Protein AF-A0A6P0I8P1-F1 (afdb_monomer_lite)

Secondary structure (DSSP, 8-state):
----------------------------TT----HHHHHHHHHHHHHHHHT-GGG--TTSPPP----TTGGGGTTSS-----PPPPPP-S----SS-GGGGTSSHHHHHHHHHHHHHHHHHHHHHHHHHHHH-PPP-HHHHHHHHHHHHHHTSTTTTTT-S-HHHHHHHHHHHHHHHHHHHHHHHHHHHHHHTTPPPPPPSSTTPPP------SSS--------PPPGGGG--

Sequence (233 aa):
MKVSRLKVSRLKVSRLKVSGLKVSRLKVSRLFAKRGLLAKVAGCIENLQALTPTNLTQSVASVASVRGEEIKGGGKGQSQTTKEIPVWNDELYLEFHRGCYTTHADQKRYLRRCEGLLYQAELFAALKTIATGQAYPKTELEEAWKKVLFNQFHDILPGTSIPEVFVDANQAWQEVEEVTGEILEESLNAIASKITLPPPPKPNAQAIIVFNPLNWQRSEVIAISLPVSVFSP

pLDDT: mean 76.88, std 26.26, range [24.45, 98.81]

Foldseek 3Di:
DDDDDDDDDDDDPDDPDPPDPPPPDPPPPDPPPPPVVVVVVVVVVVVLVVLDPVPDDPPDDDDDDDDPVCVVPPPPDDDPDPPPDDDDDDDPDDPPLPLLVPAPVVLVVLLVVLVVLLLLLQLLLVVLCVQPVDDRPVPLSVLLVVLSVVCVPPCRSSVNDDPVSVVVNVVSSVSSCVSSVVSNVVSVVSNVVSDDDDDDPDPPDDDDDDDDSDPDDDDDDDDDDDPPVVPDD

Radius of gyration: 29.39 Å; chains: 1; bounding box: 64×64×88 Å

Structure (mmCIF, N/CA/C/O backbone):
data_AF-A0A6P0I8P1-F1
#
_entry.id   AF-A0A6P0I8P1-F1
#
loop_
_atom_site.group_PDB
_atom_site.id
_atom_site.type_symbol
_atom_site.label_atom_id
_atom_site.label_alt_id
_atom_site.label_comp_id
_atom_site.label_asym_id
_atom_site.label_entity_id
_atom_site.label_seq_id
_atom_site.pdbx_PDB_ins_code
_atom_site.Cartn_x
_atom_site.Cartn_y
_atom_site.Cartn_z
_atom_site.occupancy
_atom_site.B_iso_or_equiv
_atom_site.auth_seq_id
_atom_site.auth_comp_id
_atom_site.auth_asym_id
_atom_site.auth_atom_id
_atom_site.pdbx_PDB_model_num
ATOM 1 N N . MET A 1 1 ? -28.277 41.060 10.847 1.00 32.78 1 MET A N 1
ATOM 2 C CA . MET A 1 1 ? -27.814 40.951 9.445 1.00 32.78 1 MET A CA 1
ATOM 3 C C . MET A 1 1 ? -27.511 39.495 9.137 1.00 32.78 1 MET A C 1
ATOM 5 O O . MET A 1 1 ? -26.685 38.902 9.815 1.00 32.78 1 MET A O 1
ATOM 9 N N . LYS A 1 2 ? -28.224 38.913 8.166 1.00 29.62 2 LYS A N 1
ATOM 10 C CA . LYS A 1 2 ? -27.913 37.605 7.573 1.00 29.62 2 LYS A CA 1
ATOM 11 C C . LYS A 1 2 ? -26.635 37.736 6.741 1.00 29.62 2 LYS A C 1
ATOM 13 O O . LYS A 1 2 ? -26.567 38.652 5.928 1.00 29.62 2 LYS A O 1
ATOM 18 N N . VAL A 1 3 ? -25.695 36.802 6.870 1.00 27.56 3 VAL A N 1
ATOM 19 C CA . VAL A 1 3 ? -24.703 36.545 5.816 1.00 27.56 3 VAL A CA 1
ATOM 20 C C . VAL A 1 3 ? -24.700 35.053 5.514 1.00 27.56 3 VAL A C 1
ATOM 22 O O . VAL A 1 3 ? -24.504 34.201 6.375 1.00 27.56 3 VAL A O 1
ATOM 25 N N . SER A 1 4 ? -25.038 34.770 4.267 1.00 26.33 4 SER A N 1
ATOM 26 C CA . SER A 1 4 ? -25.178 33.473 3.628 1.00 26.33 4 SER A CA 1
ATOM 27 C C . SER A 1 4 ? -23.830 32.830 3.288 1.00 26.33 4 SER A C 1
ATOM 29 O O . SER A 1 4 ? -22.872 33.515 2.949 1.00 26.33 4 SER A O 1
ATOM 31 N N . ARG A 1 5 ? -23.825 31.491 3.329 1.00 28.03 5 ARG A N 1
ATOM 32 C CA . ARG A 1 5 ? -22.867 30.522 2.756 1.00 28.03 5 ARG A CA 1
ATOM 33 C C . ARG A 1 5 ? -21.852 31.103 1.751 1.00 28.03 5 ARG A C 1
ATOM 35 O O . ARG A 1 5 ? -22.239 31.483 0.647 1.00 28.03 5 ARG A O 1
ATOM 42 N N . LEU A 1 6 ? -20.555 31.016 2.069 1.00 25.52 6 LEU A N 1
ATOM 43 C CA . LEU A 1 6 ? -19.479 31.117 1.076 1.00 25.52 6 LEU A CA 1
ATOM 44 C C . LEU A 1 6 ? -19.215 29.733 0.463 1.00 25.52 6 LEU A C 1
ATOM 46 O O . LEU A 1 6 ? -18.836 28.788 1.150 1.00 25.52 6 LEU A O 1
ATOM 50 N N . LYS A 1 7 ? -19.432 29.619 -0.847 1.00 26.16 7 LYS A N 1
ATOM 51 C CA . LYS A 1 7 ? -19.110 28.446 -1.666 1.00 26.16 7 LYS A CA 1
ATOM 52 C C . LYS A 1 7 ? -17.678 28.634 -2.179 1.00 26.16 7 LYS A C 1
ATOM 54 O O . LYS A 1 7 ? -17.456 29.482 -3.038 1.00 26.16 7 LYS A O 1
ATOM 59 N N . VAL A 1 8 ? -16.703 27.882 -1.668 1.00 28.27 8 VAL A N 1
ATOM 60 C CA . VAL A 1 8 ? -15.336 27.906 -2.218 1.00 28.27 8 VAL A CA 1
ATOM 61 C C . VAL A 1 8 ? -15.284 26.957 -3.413 1.00 28.27 8 VAL A C 1
ATOM 63 O O . VAL A 1 8 ? -15.118 25.748 -3.278 1.00 28.27 8 VAL A O 1
ATOM 66 N N . SER A 1 9 ? -15.483 27.499 -4.611 1.00 28.11 9 SER A N 1
ATOM 67 C CA . SER A 1 9 ? -15.192 26.801 -5.862 1.00 28.11 9 SER A CA 1
ATOM 68 C C . SER A 1 9 ? -13.695 26.884 -6.162 1.00 28.11 9 SER A C 1
ATOM 70 O O . SER A 1 9 ? -13.164 27.987 -6.237 1.00 28.11 9 SER A O 1
ATOM 72 N N . ARG A 1 10 ? -13.059 25.717 -6.348 1.00 28.77 10 ARG A N 1
ATOM 73 C CA . ARG A 1 10 ? -11.767 25.461 -7.022 1.00 28.77 10 ARG A CA 1
ATOM 74 C C . ARG A 1 10 ? -10.832 26.674 -7.135 1.00 28.77 10 ARG A C 1
ATOM 76 O O . ARG A 1 10 ? -10.971 27.483 -8.052 1.00 28.77 10 ARG A O 1
ATOM 83 N N . LEU A 1 11 ? -9.801 26.723 -6.288 1.00 26.84 11 LEU A N 1
ATOM 84 C CA . LEU A 1 11 ? -8.645 27.582 -6.534 1.00 26.84 11 LEU A CA 1
ATOM 85 C C . LEU A 1 11 ? -7.970 27.134 -7.843 1.00 26.84 11 LEU A C 1
ATOM 87 O O . LEU A 1 11 ? -7.302 26.103 -7.901 1.00 26.84 11 LEU A O 1
ATOM 91 N N . LYS A 1 12 ? -8.154 27.906 -8.916 1.00 27.62 12 LYS A N 1
ATOM 92 C CA . LYS A 1 12 ? -7.283 27.840 -10.091 1.00 27.62 12 LYS A CA 1
ATOM 93 C C . LYS A 1 12 ? -5.966 28.503 -9.706 1.00 27.62 12 LYS A C 1
ATOM 95 O O . LYS A 1 12 ? -5.871 29.726 -9.700 1.00 27.62 12 LYS A O 1
ATOM 100 N N . VAL A 1 13 ? -4.942 27.705 -9.421 1.00 27.25 13 VAL A N 1
ATOM 101 C CA . VAL A 1 13 ? -3.563 28.202 -9.408 1.00 27.25 13 VAL A CA 1
ATOM 102 C C . VAL A 1 13 ? -3.151 28.414 -10.864 1.00 27.25 13 VAL A C 1
ATOM 104 O O . VAL A 1 13 ? -2.634 27.524 -11.535 1.00 27.25 13 VAL A O 1
ATOM 107 N N . SER A 1 14 ? -3.462 29.587 -11.410 1.00 28.44 14 SER A N 1
ATOM 108 C CA . SER A 1 14 ? -2.952 30.004 -12.711 1.00 28.44 14 SER A CA 1
ATOM 109 C C . SER A 1 14 ? -1.529 30.532 -12.545 1.00 28.44 14 SER A C 1
ATOM 111 O O . SER A 1 14 ? -1.337 31.615 -12.005 1.00 28.44 14 SER A O 1
ATOM 113 N N . ARG A 1 15 ? -0.565 29.774 -13.083 1.00 28.45 15 ARG A N 1
ATOM 114 C CA . ARG A 1 15 ? 0.820 30.181 -13.380 1.00 28.45 15 ARG A CA 1
ATOM 115 C C . ARG A 1 15 ? 1.637 30.666 -12.178 1.00 28.45 15 ARG A C 1
ATOM 117 O O . ARG A 1 15 ? 1.740 31.862 -11.923 1.00 28.45 15 ARG A O 1
ATOM 124 N N . LEU A 1 16 ? 2.380 29.745 -11.567 1.00 26.08 16 LEU A N 1
ATOM 125 C CA . LEU A 1 16 ? 3.629 30.122 -10.910 1.00 26.08 16 LEU A CA 1
ATOM 126 C C . LEU A 1 16 ? 4.677 30.354 -12.006 1.00 26.08 16 LEU A C 1
ATOM 128 O O . LEU A 1 16 ? 5.176 29.422 -12.633 1.00 26.08 16 LEU A O 1
ATOM 132 N N . LYS A 1 17 ? 4.945 31.623 -12.308 1.00 25.59 17 LYS A N 1
ATOM 133 C CA . LYS A 1 17 ? 5.966 32.026 -13.275 1.00 25.59 17 LYS A CA 1
ATOM 134 C C . LYS A 1 17 ? 7.314 32.009 -12.554 1.00 25.59 17 LYS A C 1
ATOM 136 O O . LYS A 1 17 ? 7.691 32.995 -11.931 1.00 25.59 17 LYS A O 1
ATOM 141 N N . VAL A 1 18 ? 8.038 30.893 -12.620 1.00 26.78 18 VAL A N 1
ATOM 142 C CA . VAL A 1 18 ? 9.438 30.845 -12.168 1.00 26.78 18 VAL A CA 1
ATOM 143 C C . VAL A 1 18 ? 10.302 31.466 -13.265 1.00 26.78 18 VAL A C 1
ATOM 145 O O . VAL A 1 18 ? 10.886 30.782 -14.101 1.00 26.78 18 VAL A O 1
ATOM 148 N N . SER A 1 19 ? 10.331 32.797 -13.328 1.00 29.55 19 SER A N 1
ATOM 149 C CA . SER A 1 19 ? 11.292 33.515 -14.159 1.00 29.55 19 SER A CA 1
ATOM 150 C C . SER A 1 19 ? 12.605 33.646 -13.395 1.00 29.55 19 SER A C 1
ATOM 152 O O . SER A 1 19 ? 12.723 34.485 -12.508 1.00 29.55 19 SER A O 1
ATOM 154 N N . GLY A 1 20 ? 13.589 32.828 -13.771 1.00 33.34 20 GLY A N 1
ATOM 155 C CA . GLY A 1 20 ? 14.986 33.051 -13.406 1.00 33.34 20 GLY A CA 1
ATOM 156 C C . GLY A 1 20 ? 15.499 32.230 -12.229 1.00 33.34 20 GLY A C 1
ATOM 157 O O . GLY A 1 20 ? 15.980 32.798 -11.255 1.00 33.34 20 GLY A O 1
ATOM 158 N N . LEU A 1 21 ? 15.531 30.901 -12.359 1.00 25.11 21 LEU A N 1
ATOM 159 C CA . LEU A 1 21 ? 16.572 30.134 -11.674 1.00 25.11 21 LEU A CA 1
ATOM 160 C C . LEU A 1 21 ? 17.825 30.159 -12.560 1.00 25.11 21 LEU A C 1
ATOM 162 O O . LEU A 1 21 ? 17.957 29.384 -13.507 1.00 25.11 21 LEU A O 1
ATOM 166 N N . LYS A 1 22 ? 18.755 31.079 -12.283 1.00 25.81 22 LYS A N 1
ATOM 167 C CA . LYS A 1 22 ? 20.131 30.922 -12.763 1.00 25.81 22 LYS A CA 1
ATOM 168 C C . LYS A 1 22 ? 20.735 29.758 -11.986 1.00 25.81 22 LYS A C 1
ATOM 170 O O . LYS A 1 22 ? 21.166 29.932 -10.851 1.00 25.81 22 LYS A O 1
ATOM 175 N N . VAL A 1 23 ? 20.810 28.582 -12.604 1.00 29.05 23 VAL A N 1
ATOM 176 C CA . VAL A 1 23 ? 21.671 27.495 -12.116 1.00 29.05 23 VAL A CA 1
ATOM 177 C C . VAL A 1 23 ? 23.119 27.852 -12.461 1.00 29.05 23 VAL A C 1
ATOM 179 O O . VAL A 1 23 ? 23.771 27.236 -13.298 1.00 29.05 23 VAL A O 1
ATOM 182 N N . SER A 1 24 ? 23.635 28.917 -11.853 1.00 32.75 24 SER A N 1
ATOM 183 C CA . SER A 1 24 ? 25.068 29.165 -11.812 1.00 32.75 24 SER A CA 1
ATOM 184 C C . SER A 1 24 ? 25.619 28.386 -10.626 1.00 32.75 24 SER A C 1
ATOM 186 O O . SER A 1 24 ? 25.446 28.808 -9.486 1.00 32.75 24 SER A O 1
ATOM 188 N N . ARG A 1 25 ? 26.314 27.282 -10.932 1.00 31.50 25 ARG A N 1
ATOM 189 C CA . ARG A 1 25 ? 27.008 26.360 -10.010 1.00 31.50 25 ARG A CA 1
ATOM 190 C C . ARG A 1 25 ? 26.134 25.256 -9.409 1.00 31.50 25 ARG A C 1
ATOM 192 O O . ARG A 1 25 ? 25.987 25.154 -8.196 1.00 31.50 25 ARG A O 1
ATOM 199 N N . LEU A 1 26 ? 25.710 24.315 -10.255 1.00 25.44 26 LEU A N 1
ATOM 200 C CA . LEU A 1 26 ? 25.684 22.925 -9.802 1.00 25.44 26 LEU A CA 1
ATOM 201 C C . LEU A 1 26 ? 27.151 22.501 -9.638 1.00 25.44 26 LEU A C 1
ATOM 203 O O . LEU A 1 26 ? 27.869 22.306 -10.621 1.00 25.44 26 LEU A O 1
ATOM 207 N N . LYS A 1 27 ? 27.639 22.444 -8.395 1.00 24.45 27 LYS A N 1
ATOM 208 C CA . LYS A 1 27 ? 28.926 21.817 -8.088 1.00 24.45 27 LYS A CA 1
ATOM 209 C C . LYS A 1 27 ? 28.710 20.316 -8.253 1.00 24.45 27 LYS A C 1
ATOM 211 O O . LYS A 1 27 ? 28.372 19.614 -7.310 1.00 24.45 27 LYS A O 1
ATOM 216 N N . VAL A 1 28 ? 28.851 19.836 -9.484 1.00 28.00 28 VAL A N 1
ATOM 217 C CA . VAL A 1 28 ? 28.946 18.407 -9.741 1.00 28.00 28 VAL A CA 1
ATOM 218 C C . VAL A 1 28 ? 30.303 17.961 -9.210 1.00 28.00 28 VAL A C 1
ATOM 220 O O . VAL A 1 28 ? 31.322 18.025 -9.899 1.00 28.00 28 VAL A O 1
ATOM 223 N N . SER A 1 29 ? 30.349 17.550 -7.949 1.00 28.89 29 SER A N 1
ATOM 224 C CA . SER A 1 29 ? 31.492 16.827 -7.413 1.00 28.89 29 SER A CA 1
ATOM 225 C C . SER A 1 29 ? 31.521 15.447 -8.067 1.00 28.89 29 SER A C 1
ATOM 227 O O . SER A 1 29 ? 30.921 14.504 -7.569 1.00 28.89 29 SER A O 1
ATOM 229 N N . ARG A 1 30 ? 32.254 15.379 -9.190 1.00 31.67 30 ARG A N 1
ATOM 230 C CA . ARG A 1 30 ? 32.618 14.194 -9.990 1.00 31.67 30 ARG A CA 1
ATOM 231 C C . ARG A 1 30 ? 31.529 13.666 -10.935 1.00 31.67 30 ARG A C 1
ATOM 233 O O . ARG A 1 30 ? 30.985 12.589 -10.733 1.00 31.67 30 ARG A O 1
ATOM 240 N N . LEU A 1 31 ? 31.326 14.354 -12.066 1.00 32.31 31 LEU A N 1
ATOM 241 C CA . LEU A 1 31 ? 30.888 13.670 -13.290 1.00 32.31 31 LEU A CA 1
ATOM 242 C C . LEU A 1 31 ? 32.125 12.976 -13.886 1.00 32.31 31 LEU A C 1
ATOM 244 O O . LEU A 1 31 ? 32.928 13.605 -14.575 1.00 32.31 31 LEU A O 1
ATOM 248 N N . PHE A 1 32 ? 32.301 11.681 -13.632 1.00 33.75 32 PHE A N 1
ATOM 249 C CA . PHE A 1 32 ? 33.176 10.855 -14.467 1.00 33.75 32 PHE A CA 1
ATOM 250 C C . PHE A 1 32 ? 32.431 10.506 -15.760 1.00 33.75 32 PHE A C 1
ATOM 252 O O . PHE A 1 32 ? 32.061 9.363 -16.005 1.00 33.75 32 PHE A O 1
ATOM 259 N N . ALA A 1 33 ? 32.198 11.498 -16.620 1.00 41.34 33 ALA A N 1
ATOM 260 C CA . ALA A 1 33 ? 31.909 11.181 -18.009 1.00 41.34 33 ALA A CA 1
ATOM 261 C C . ALA A 1 33 ? 33.231 10.753 -18.653 1.00 41.34 33 ALA A C 1
ATOM 263 O O . ALA A 1 33 ? 34.172 11.545 -18.747 1.00 41.34 33 ALA A O 1
ATOM 264 N N . LYS A 1 34 ? 33.329 9.491 -19.092 1.00 38.31 34 LYS A N 1
ATOM 265 C CA . LYS A 1 34 ? 34.424 9.062 -19.974 1.00 38.31 34 LYS A CA 1
ATOM 266 C C . LYS A 1 34 ? 34.509 10.083 -21.116 1.00 38.31 34 LYS A C 1
ATOM 268 O O . LYS A 1 34 ? 33.491 10.339 -21.753 1.00 38.31 34 LYS A O 1
ATOM 273 N N . ARG A 1 35 ? 35.692 10.657 -21.384 1.00 46.94 35 ARG A N 1
ATOM 274 C CA . ARG A 1 35 ? 35.923 11.675 -22.440 1.00 46.94 35 ARG A CA 1
ATOM 275 C C . ARG A 1 35 ? 35.223 11.349 -23.772 1.00 46.94 35 ARG A C 1
ATOM 277 O O . ARG A 1 35 ? 34.737 12.252 -24.441 1.00 46.94 35 ARG A O 1
ATOM 284 N N . GLY A 1 36 ? 35.103 10.063 -24.114 1.00 45.41 36 GLY A N 1
ATOM 285 C CA . GLY A 1 36 ? 34.401 9.600 -25.314 1.00 45.41 36 GLY A CA 1
ATOM 286 C C . GLY A 1 36 ? 32.882 9.830 -25.336 1.00 45.41 36 GLY A C 1
ATOM 287 O O . GLY A 1 36 ? 32.324 9.974 -26.416 1.00 45.41 36 GLY A O 1
ATOM 288 N N . LEU A 1 37 ? 32.196 9.894 -24.191 1.00 44.22 37 LEU A N 1
ATOM 289 C CA . LEU A 1 37 ? 30.750 10.145 -24.144 1.00 44.22 37 LEU A CA 1
ATOM 290 C C . LEU A 1 37 ? 30.434 11.621 -24.416 1.00 44.22 37 LEU A C 1
ATOM 292 O O . LEU A 1 37 ? 29.541 11.918 -25.201 1.00 44.22 37 LEU A O 1
ATOM 296 N N . LEU A 1 38 ? 31.214 12.541 -23.836 1.00 49.94 38 LEU A N 1
ATOM 297 C CA . LEU A 1 38 ? 31.071 13.980 -24.095 1.00 49.94 38 LEU A CA 1
ATOM 298 C C . LEU A 1 38 ? 31.378 14.322 -25.556 1.00 49.94 38 LEU A C 1
ATOM 300 O O . LEU A 1 38 ? 30.649 15.103 -26.155 1.00 49.94 38 LEU A O 1
ATOM 304 N N . ALA A 1 39 ? 32.397 13.689 -26.146 1.00 54.03 39 ALA A N 1
ATOM 305 C CA . ALA A 1 39 ? 32.717 13.854 -27.563 1.00 54.03 39 ALA A CA 1
ATOM 306 C C . ALA A 1 39 ? 31.593 13.344 -28.482 1.00 54.03 39 ALA A C 1
ATOM 308 O O . ALA A 1 39 ? 31.267 13.995 -29.467 1.00 54.03 39 ALA A O 1
ATOM 309 N N . LYS A 1 40 ? 30.950 12.216 -28.143 1.00 52.50 40 LYS A N 1
ATOM 310 C CA . LYS A 1 40 ? 29.793 11.703 -28.897 1.00 52.50 40 LYS A CA 1
ATOM 311 C C . LYS A 1 40 ? 28.584 12.631 -28.803 1.00 52.50 40 LYS A C 1
ATOM 313 O O . LYS A 1 40 ? 27.943 12.883 -29.813 1.00 52.50 40 LYS A O 1
ATOM 318 N N . VAL A 1 41 ? 28.286 13.154 -27.613 1.00 63.16 41 VAL A N 1
ATOM 319 C CA . VAL A 1 41 ? 27.177 14.104 -27.422 1.00 63.16 41 VAL A CA 1
ATOM 320 C C . VAL A 1 41 ? 27.439 15.406 -28.182 1.00 63.16 41 VAL A C 1
ATOM 322 O O . VAL A 1 41 ? 26.542 15.889 -28.868 1.00 63.16 41 VAL A O 1
ATOM 325 N N . ALA A 1 42 ? 28.663 15.938 -28.117 1.00 63.69 42 ALA A N 1
ATOM 326 C CA . ALA A 1 42 ? 29.064 17.119 -28.880 1.00 63.69 42 ALA A CA 1
ATOM 327 C C . ALA A 1 42 ? 28.957 16.878 -30.393 1.00 63.69 42 ALA A C 1
ATOM 329 O O . ALA A 1 42 ? 28.313 17.662 -31.081 1.00 63.69 42 ALA A O 1
ATOM 330 N N . GLY A 1 43 ? 29.455 15.740 -30.886 1.00 67.31 43 GLY A N 1
ATOM 331 C CA . GLY A 1 43 ? 29.330 15.359 -32.294 1.00 67.31 43 GLY A CA 1
ATOM 332 C C . GLY A 1 43 ? 27.877 15.193 -32.754 1.00 67.31 43 GLY A C 1
ATOM 333 O O . GLY A 1 43 ? 27.536 15.592 -33.860 1.00 67.31 43 GLY A O 1
ATOM 334 N N . CYS A 1 44 ? 26.978 14.674 -31.910 1.00 70.19 44 CYS A N 1
ATOM 335 C CA . CYS A 1 44 ? 25.545 14.630 -32.227 1.00 70.19 44 CYS A CA 1
ATOM 336 C C . CYS A 1 44 ? 24.936 16.034 -32.364 1.00 70.19 44 CYS A C 1
ATOM 338 O O . CYS A 1 44 ? 24.114 16.255 -33.251 1.00 70.19 44 CYS A O 1
ATOM 340 N N . ILE A 1 45 ? 25.335 16.978 -31.506 1.00 70.06 45 ILE A N 1
ATOM 341 C CA . ILE A 1 45 ? 24.878 18.373 -31.576 1.00 70.06 45 ILE A CA 1
ATOM 342 C C . ILE A 1 45 ? 25.424 19.046 -32.839 1.00 70.06 45 ILE A C 1
ATOM 344 O O . ILE A 1 45 ? 24.658 19.681 -33.558 1.00 70.06 45 ILE A O 1
ATOM 348 N N . GLU A 1 46 ? 26.708 18.862 -33.143 1.00 72.06 46 GLU A N 1
ATOM 349 C CA . GLU A 1 46 ? 27.347 19.381 -34.357 1.00 72.06 46 GLU A CA 1
ATOM 350 C C . GLU A 1 46 ? 26.686 18.815 -35.623 1.00 72.06 46 GLU A C 1
ATOM 352 O O . GLU A 1 46 ? 26.347 19.573 -36.530 1.00 72.06 46 GLU A O 1
ATOM 357 N N . ASN A 1 47 ? 26.390 17.510 -35.655 1.00 69.88 47 ASN A N 1
ATOM 358 C CA . ASN A 1 47 ? 25.664 16.871 -36.756 1.00 69.88 47 ASN A CA 1
ATOM 359 C C . ASN A 1 47 ? 24.248 17.443 -36.933 1.00 69.88 47 ASN A C 1
ATOM 361 O O . ASN A 1 47 ? 23.812 17.664 -38.059 1.00 69.88 47 ASN A O 1
ATOM 365 N N . LEU A 1 48 ? 23.528 17.720 -35.840 1.00 67.62 48 LEU A N 1
ATOM 366 C CA . LEU A 1 48 ? 22.207 18.359 -35.898 1.00 67.62 48 LEU A CA 1
ATOM 367 C C . LEU A 1 48 ? 22.286 19.818 -36.372 1.00 67.62 48 LEU A C 1
ATOM 369 O O . LEU A 1 48 ? 21.407 20.273 -37.099 1.00 67.62 48 LEU A O 1
ATOM 373 N N . GLN A 1 49 ? 23.336 20.550 -35.996 1.00 66.44 49 GLN A N 1
ATOM 374 C CA . GLN A 1 49 ? 23.580 21.928 -36.442 1.00 66.44 49 GLN A CA 1
ATOM 375 C C . GLN A 1 49 ? 24.021 22.001 -37.914 1.00 66.44 49 GLN A C 1
ATOM 377 O O . GLN A 1 49 ? 23.708 22.972 -38.607 1.00 66.44 49 GLN A O 1
ATOM 382 N N . ALA A 1 50 ? 24.696 20.965 -38.418 1.00 66.31 50 ALA A N 1
ATOM 383 C CA . ALA A 1 50 ? 25.071 20.845 -39.825 1.00 66.31 50 ALA A CA 1
ATOM 384 C C . ALA A 1 50 ? 23.862 20.626 -40.759 1.00 66.31 50 ALA A C 1
ATOM 386 O O . ALA A 1 50 ? 23.953 20.915 -41.950 1.00 66.31 50 ALA A O 1
ATOM 387 N N . LEU A 1 51 ? 22.714 20.189 -40.224 1.00 60.88 51 LEU A N 1
ATOM 388 C CA . LEU A 1 51 ? 21.447 19.994 -40.948 1.00 60.88 51 LEU A CA 1
ATOM 389 C C . LEU A 1 51 ? 20.606 21.286 -41.078 1.00 60.88 51 LEU A C 1
ATOM 391 O O . LEU A 1 51 ? 19.384 21.233 -41.223 1.00 60.88 51 LEU A O 1
ATOM 395 N N . THR A 1 52 ? 21.238 22.462 -41.015 1.00 54.81 52 THR A N 1
ATOM 396 C CA . THR A 1 52 ? 20.558 23.758 -41.176 1.00 54.81 52 THR A CA 1
ATOM 397 C C . THR A 1 52 ? 20.062 23.982 -42.618 1.00 54.81 52 THR A C 1
ATOM 399 O O . THR A 1 52 ? 20.628 23.423 -43.561 1.00 54.81 52 THR A O 1
ATOM 402 N N . PRO A 1 53 ? 19.006 24.803 -42.826 1.00 51.94 53 PRO A N 1
ATOM 403 C CA . PRO A 1 53 ? 18.248 24.866 -44.087 1.00 51.94 53 PRO A CA 1
ATOM 404 C C . PRO A 1 53 ? 19.063 25.212 -45.341 1.00 51.94 53 PRO A C 1
ATOM 406 O O . PRO A 1 53 ? 18.609 24.977 -46.454 1.00 51.94 53 PRO A O 1
ATOM 409 N N . THR A 1 54 ? 20.256 25.779 -45.173 1.00 51.78 54 THR A N 1
ATOM 410 C CA . THR A 1 54 ? 21.152 26.224 -46.245 1.00 51.78 54 THR A CA 1
ATOM 411 C C . THR A 1 54 ? 21.933 25.100 -46.936 1.00 51.78 54 THR A C 1
ATOM 413 O O . THR A 1 54 ? 22.486 25.355 -47.999 1.00 51.78 54 THR A O 1
ATOM 416 N N . ASN A 1 55 ? 21.953 23.872 -46.399 1.00 51.00 55 ASN A N 1
ATOM 417 C CA . ASN A 1 55 ? 22.646 22.715 -47.000 1.00 51.00 55 ASN A CA 1
ATOM 418 C C . ASN A 1 55 ? 21.713 21.558 -47.408 1.00 51.00 55 ASN A C 1
ATOM 420 O O . ASN A 1 55 ? 22.178 20.473 -47.762 1.00 51.00 55 ASN A O 1
ATOM 424 N N . LEU A 1 56 ? 20.394 21.760 -47.374 1.00 51.16 56 LEU A N 1
ATOM 425 C CA . LEU A 1 56 ? 19.431 20.708 -47.692 1.00 51.16 56 LEU A CA 1
ATOM 426 C C . LEU A 1 56 ? 19.145 20.688 -49.202 1.00 51.16 56 LEU A C 1
ATOM 428 O O . LEU A 1 56 ? 18.373 21.492 -49.721 1.00 51.16 56 LEU A O 1
ATOM 432 N N . THR A 1 57 ? 19.735 19.726 -49.917 1.00 51.44 57 THR A N 1
ATOM 433 C CA . THR A 1 57 ? 19.107 19.213 -51.144 1.00 51.44 57 THR A CA 1
ATOM 434 C C . THR A 1 57 ? 17.758 18.591 -50.756 1.00 51.44 57 THR A C 1
ATOM 436 O O . THR A 1 57 ? 17.600 18.112 -49.635 1.00 51.44 57 THR A O 1
ATOM 439 N N . GLN A 1 58 ? 16.767 18.633 -51.652 1.00 53.50 58 GLN A N 1
ATOM 440 C CA . GLN A 1 58 ? 15.326 18.375 -51.423 1.00 53.50 58 GLN A CA 1
ATOM 441 C C . GLN A 1 58 ? 14.929 17.022 -50.767 1.00 53.50 58 GLN A C 1
ATOM 443 O O . GLN A 1 58 ? 13.746 16.714 -50.668 1.00 53.50 58 GLN A O 1
ATOM 448 N N . SER A 1 59 ? 15.878 16.203 -50.312 1.00 57.09 59 SER A N 1
ATOM 449 C CA . SER A 1 59 ? 15.684 14.839 -49.809 1.00 57.09 59 SER A CA 1
ATOM 450 C C . SER A 1 59 ? 15.571 14.707 -48.281 1.00 57.09 59 SER A C 1
ATOM 452 O O . SER A 1 59 ? 15.346 13.595 -47.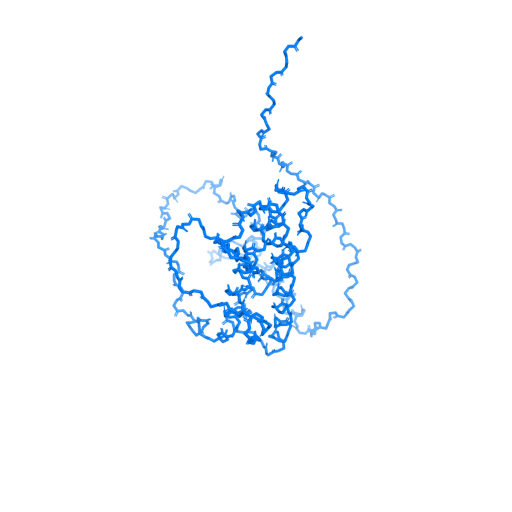802 1.00 57.09 59 SER A O 1
ATOM 454 N N . VAL A 1 60 ? 15.750 15.771 -47.495 1.00 56.53 60 VAL A N 1
ATOM 455 C CA . VAL A 1 60 ? 15.763 15.679 -46.021 1.00 56.53 60 VAL A CA 1
ATOM 456 C C . VAL A 1 60 ? 14.657 16.530 -45.406 1.00 56.53 60 VAL A C 1
ATOM 458 O O . VAL A 1 60 ? 14.529 17.716 -45.704 1.00 56.53 60 VAL A O 1
ATOM 461 N N . ALA A 1 61 ? 13.843 15.907 -44.547 1.00 62.56 61 ALA A N 1
ATOM 462 C CA . ALA A 1 61 ? 12.795 16.585 -43.792 1.00 62.56 61 ALA A CA 1
ATOM 463 C C . ALA A 1 61 ? 13.398 17.695 -42.916 1.00 62.56 61 ALA A C 1
ATOM 465 O O . ALA A 1 61 ? 14.452 17.512 -42.307 1.00 62.56 61 ALA A O 1
ATOM 466 N N . SER A 1 62 ? 12.728 18.847 -42.840 1.00 61.25 62 SER A N 1
ATOM 467 C CA . SER A 1 62 ? 13.182 19.975 -42.024 1.00 61.25 62 SER A CA 1
ATOM 468 C C . SER A 1 62 ? 13.279 19.581 -40.549 1.00 61.25 62 SER A C 1
ATOM 470 O O . SER A 1 62 ? 12.298 19.108 -39.971 1.00 61.25 62 SER A O 1
ATOM 472 N N . VAL A 1 63 ? 14.432 19.828 -39.927 1.00 62.56 63 VAL A N 1
ATOM 473 C CA . VAL A 1 63 ? 14.660 19.580 -38.499 1.00 62.56 63 VAL A CA 1
ATOM 474 C C . VAL A 1 63 ? 14.538 20.896 -37.733 1.00 62.56 63 VAL A C 1
ATOM 476 O O . VAL A 1 63 ? 15.164 21.891 -38.090 1.00 62.56 63 VAL A O 1
ATOM 479 N N . ALA A 1 64 ? 13.746 20.899 -36.661 1.00 64.19 64 ALA A N 1
ATOM 480 C CA . ALA A 1 64 ? 13.616 22.031 -35.752 1.00 64.19 64 ALA A CA 1
ATOM 481 C C . ALA A 1 64 ? 13.958 21.599 -34.322 1.00 64.19 64 ALA A C 1
ATOM 483 O O . ALA A 1 64 ? 13.472 20.578 -33.836 1.00 64.19 64 ALA A O 1
ATOM 484 N N . SER A 1 65 ? 14.774 22.398 -33.632 1.00 65.38 65 SER A N 1
ATOM 485 C CA . SER A 1 65 ? 14.979 22.261 -32.190 1.00 65.38 65 SER A CA 1
ATOM 486 C C . SER A 1 65 ? 13.800 22.907 -31.469 1.00 65.38 65 SER A C 1
ATOM 488 O O . SER A 1 65 ? 13.649 24.126 -31.514 1.00 65.38 65 SER A O 1
ATOM 490 N N . VAL A 1 66 ? 12.980 22.101 -30.799 1.00 64.69 66 VAL A N 1
ATOM 491 C CA . VAL A 1 66 ? 11.730 22.539 -30.164 1.00 64.69 66 VAL A CA 1
ATOM 492 C C . VAL A 1 66 ? 11.715 22.081 -28.707 1.00 64.69 66 VAL A C 1
ATOM 494 O O . VAL A 1 66 ? 12.139 20.965 -28.398 1.00 64.69 66 VAL A O 1
ATOM 497 N N . ARG A 1 67 ? 11.239 22.924 -27.783 1.00 66.19 67 ARG A N 1
ATOM 498 C CA . ARG A 1 67 ? 11.032 22.500 -26.386 1.00 66.19 67 ARG A CA 1
ATOM 499 C C . ARG A 1 67 ? 9.796 21.603 -26.304 1.00 66.19 67 ARG A C 1
ATOM 501 O O . ARG A 1 67 ? 8.802 21.867 -26.964 1.00 66.19 67 ARG A O 1
ATOM 508 N N . GLY A 1 68 ? 9.803 20.576 -25.449 1.00 55.97 68 GLY A N 1
ATOM 509 C CA . GLY A 1 68 ? 8.694 19.605 -25.362 1.00 55.97 68 GLY A CA 1
ATOM 510 C C . GLY A 1 68 ? 7.299 20.214 -25.123 1.00 55.97 68 GLY A C 1
ATOM 511 O O . GLY A 1 68 ? 6.294 19.633 -25.525 1.00 55.97 68 GLY A O 1
ATOM 512 N N . GLU A 1 69 ? 7.221 21.409 -24.531 1.00 59.94 69 GLU A N 1
ATOM 513 C CA . GLU A 1 69 ? 5.970 22.162 -24.355 1.00 59.94 69 GLU A CA 1
ATOM 514 C C . GLU A 1 69 ? 5.439 22.794 -25.657 1.00 59.94 69 GLU A C 1
ATOM 516 O O . GLU A 1 69 ? 4.228 22.923 -25.828 1.00 59.94 69 GLU A O 1
ATOM 521 N N . GLU A 1 70 ? 6.320 23.149 -26.595 1.00 55.19 70 GLU A N 1
ATOM 522 C CA . GLU A 1 70 ? 5.987 23.791 -27.876 1.00 55.19 70 GLU A CA 1
ATOM 523 C C . GLU A 1 70 ? 5.429 22.784 -28.901 1.00 55.19 70 GLU A C 1
ATOM 525 O O . GLU A 1 70 ? 4.667 23.159 -29.793 1.00 55.19 70 GLU A O 1
ATOM 530 N N . ILE A 1 71 ? 5.708 21.486 -28.727 1.00 57.53 71 ILE A N 1
ATOM 531 C CA . ILE A 1 71 ? 5.206 20.406 -29.599 1.00 57.53 71 ILE A CA 1
ATOM 532 C C . ILE A 1 71 ? 3.682 20.226 -29.458 1.00 57.53 71 ILE A C 1
ATOM 534 O O . ILE A 1 71 ? 3.013 19.792 -30.393 1.00 57.53 71 ILE A O 1
ATOM 538 N N . LYS A 1 72 ? 3.082 20.663 -28.340 1.00 50.69 72 LYS A N 1
ATOM 539 C CA . LYS A 1 72 ? 1.624 20.588 -28.117 1.00 50.69 72 L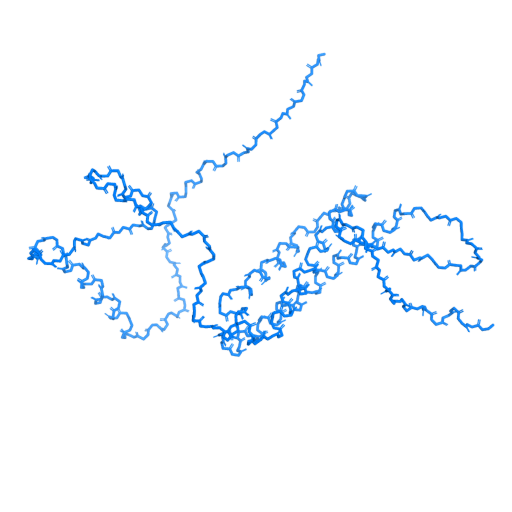YS A CA 1
ATOM 540 C C . LYS A 1 72 ? 0.805 21.580 -28.962 1.00 50.69 72 LYS A C 1
ATOM 542 O O . LYS A 1 72 ? -0.421 21.554 -28.898 1.00 50.69 72 LYS A O 1
ATOM 547 N N . GLY A 1 73 ? 1.457 22.446 -29.745 1.00 46.75 73 GLY A N 1
ATOM 548 C CA . GLY A 1 73 ? 0.818 23.498 -30.545 1.00 46.75 73 GLY A CA 1
ATOM 549 C C . GLY A 1 73 ? 1.059 23.429 -32.057 1.00 46.75 73 GLY A C 1
ATOM 550 O O . GLY A 1 73 ? 0.608 24.329 -32.763 1.00 46.75 73 GLY A O 1
ATOM 551 N N . GLY A 1 74 ? 1.717 22.384 -32.573 1.00 42.25 74 GLY A N 1
ATOM 552 C CA . GLY A 1 74 ? 2.083 22.241 -33.994 1.00 42.25 74 GLY A CA 1
ATOM 553 C C . GLY A 1 74 ? 0.922 22.102 -34.997 1.00 42.25 74 GLY A C 1
ATOM 554 O O . GLY A 1 74 ? 1.157 21.750 -36.144 1.00 42.25 74 GLY A O 1
ATOM 555 N N . GLY A 1 75 ? -0.322 22.369 -34.587 1.00 45.84 75 GLY A N 1
ATOM 556 C CA . GLY A 1 75 ? -1.532 22.287 -35.414 1.00 45.84 75 GLY A CA 1
ATOM 557 C C . GLY A 1 75 ? -2.203 23.631 -35.725 1.00 45.84 75 GLY A C 1
ATOM 558 O O . GLY A 1 75 ? -3.371 23.643 -36.099 1.00 45.84 75 GLY A O 1
ATOM 559 N N . LYS A 1 76 ? -1.529 24.776 -35.536 1.00 43.84 76 LYS A N 1
ATOM 560 C CA . LYS A 1 76 ? -2.046 26.096 -35.972 1.00 43.84 76 LYS A CA 1
ATOM 561 C C . LYS A 1 76 ? -1.236 26.742 -37.104 1.00 43.84 76 LYS A C 1
ATOM 563 O O . LYS A 1 76 ? -1.359 27.939 -37.340 1.00 43.84 76 LYS A O 1
ATOM 568 N N . GLY A 1 77 ? -0.432 25.953 -37.813 1.00 44.78 77 GLY A N 1
ATOM 569 C CA . GLY A 1 77 ? 0.085 26.295 -39.137 1.00 44.78 77 GLY A CA 1
ATOM 570 C C . GLY A 1 77 ? -0.743 25.556 -40.182 1.00 44.78 77 GLY A C 1
ATOM 571 O O . GLY A 1 77 ? -0.930 24.349 -40.067 1.00 44.78 77 GLY A O 1
ATOM 572 N N . GLN A 1 78 ? -1.289 26.285 -41.149 1.00 47.72 78 GLN A N 1
ATOM 573 C CA . GLN A 1 78 ? -2.138 25.776 -42.223 1.00 47.72 78 GLN A CA 1
ATOM 574 C C . GLN A 1 78 ? -1.479 24.591 -42.957 1.00 47.72 78 GLN A C 1
ATOM 576 O O . GLN A 1 78 ? -0.617 24.780 -43.806 1.00 47.72 78 GLN A O 1
ATOM 581 N N . SER A 1 79 ? -1.918 23.369 -42.659 1.00 44.38 79 SER A N 1
ATOM 582 C CA . SER A 1 79 ? -1.803 22.224 -43.561 1.00 44.38 79 SER A CA 1
ATOM 583 C C . SER A 1 79 ? -3.209 21.674 -43.752 1.00 44.38 79 SER A C 1
ATOM 585 O O . SER A 1 79 ? -3.788 21.066 -42.852 1.00 44.38 79 SER A O 1
ATOM 587 N N . GLN A 1 80 ? -3.792 21.960 -44.915 1.00 51.84 80 GLN A N 1
ATOM 588 C CA . GLN A 1 80 ? -5.091 21.458 -45.365 1.00 51.84 80 GLN A CA 1
ATOM 589 C C . GLN A 1 80 ? -5.012 19.966 -45.726 1.00 51.84 80 GLN A C 1
ATOM 591 O O . GLN A 1 80 ? -5.311 19.560 -46.842 1.00 51.84 80 GLN A O 1
ATOM 596 N N . THR A 1 81 ? -4.614 19.132 -44.770 1.00 52.03 81 THR A N 1
ATOM 597 C CA . THR A 1 81 ? -4.829 17.685 -44.820 1.00 52.03 81 THR A CA 1
ATOM 598 C C . THR A 1 81 ? -5.238 17.227 -43.428 1.00 52.03 81 THR A C 1
ATOM 600 O O . THR A 1 81 ? -4.437 16.746 -42.634 1.00 52.03 81 THR A O 1
ATOM 603 N N . THR A 1 82 ? -6.518 17.394 -43.098 1.00 57.72 82 THR A N 1
ATOM 604 C CA . THR A 1 82 ? -7.132 16.725 -41.945 1.00 57.72 82 THR A CA 1
ATOM 605 C C . THR A 1 82 ? -7.291 15.247 -42.282 1.00 57.72 82 THR A C 1
ATOM 607 O O . THR A 1 82 ? -8.394 14.757 -42.511 1.00 57.72 82 THR A O 1
ATOM 610 N N . LYS A 1 83 ? -6.170 14.536 -42.412 1.00 70.25 83 LYS A N 1
ATOM 611 C CA . LYS A 1 83 ? -6.191 13.081 -42.465 1.00 70.25 83 LYS A CA 1
ATOM 612 C C . LYS A 1 83 ? -6.619 12.633 -41.070 1.00 70.25 83 LYS A C 1
ATOM 614 O O . LYS A 1 83 ? -5.959 12.993 -40.096 1.00 70.25 83 LYS A O 1
ATOM 619 N N . GLU A 1 84 ? -7.758 11.956 -40.970 1.00 82.94 84 GLU A N 1
ATOM 620 C CA . GLU A 1 84 ? -8.251 11.442 -39.693 1.00 82.94 84 GLU A CA 1
ATOM 621 C C . GLU A 1 84 ? -7.148 10.606 -39.032 1.00 82.94 84 GLU A C 1
ATOM 623 O O . GLU A 1 84 ? -6.579 9.701 -39.649 1.00 82.94 84 GLU A O 1
ATOM 628 N N . ILE A 1 85 ? -6.776 10.971 -37.802 1.00 88.31 85 ILE A N 1
ATOM 629 C CA . ILE A 1 85 ? -5.757 10.249 -37.039 1.00 88.31 85 ILE A CA 1
ATOM 630 C C . ILE A 1 85 ? -6.381 8.914 -36.619 1.00 88.31 85 ILE A C 1
ATOM 632 O O . ILE A 1 85 ? -7.496 8.924 -36.089 1.00 88.31 85 ILE A O 1
ATOM 636 N N . PRO A 1 86 ? -5.698 7.775 -36.830 1.00 91.00 86 PRO A N 1
ATOM 637 C CA . PRO A 1 86 ? -6.223 6.485 -36.410 1.00 91.00 86 PRO A CA 1
ATOM 638 C C . PRO A 1 86 ? -6.465 6.464 -34.896 1.00 91.00 86 PRO A C 1
ATOM 640 O O . PRO A 1 86 ? -5.630 6.922 -34.114 1.00 91.00 86 PRO A O 1
ATOM 643 N N . VAL A 1 87 ? -7.612 5.919 -34.491 1.00 91.94 87 VAL A N 1
ATOM 644 C CA . VAL A 1 87 ? -7.993 5.757 -33.084 1.00 91.94 87 VAL A CA 1
ATOM 645 C C . VAL A 1 87 ? -7.668 4.336 -32.640 1.00 91.94 87 VAL A C 1
ATOM 647 O O . VAL A 1 87 ? -8.097 3.373 -33.272 1.00 91.94 87 VAL A O 1
ATOM 650 N N . TRP A 1 88 ? -6.946 4.213 -31.529 1.00 95.00 88 TRP A N 1
ATOM 651 C CA . TRP A 1 88 ? -6.773 2.952 -30.813 1.00 95.00 88 TRP A CA 1
ATOM 652 C C . TRP A 1 88 ? -7.749 2.916 -29.633 1.00 95.00 88 TRP A C 1
ATOM 654 O O . TRP A 1 88 ? -7.670 3.773 -28.754 1.00 95.00 88 TRP A O 1
ATOM 664 N N . ASN A 1 89 ? -8.687 1.965 -29.636 1.00 94.94 89 ASN A N 1
ATOM 665 C CA . ASN A 1 89 ? -9.759 1.858 -28.638 1.00 94.94 89 ASN A CA 1
ATOM 666 C C . ASN A 1 89 ? -9.624 0.587 -27.785 1.00 94.94 89 ASN A C 1
ATOM 668 O O . ASN A 1 89 ? -10.567 -0.193 -27.678 1.00 94.94 89 ASN A O 1
ATOM 672 N N . ASP A 1 90 ? -8.430 0.358 -27.243 1.00 95.69 90 ASP A N 1
ATOM 673 C CA . ASP A 1 90 ? -8.139 -0.746 -26.324 1.00 95.69 90 ASP A CA 1
ATOM 674 C C . ASP A 1 90 ? -6.849 -0.464 -25.525 1.00 95.69 90 ASP A C 1
ATOM 676 O O . ASP A 1 90 ? -6.243 0.605 -25.659 1.00 95.69 90 ASP A O 1
ATOM 680 N N . GLU A 1 91 ? -6.400 -1.417 -24.711 1.00 95.12 91 GLU A N 1
ATOM 681 C CA . GLU A 1 91 ? -5.071 -1.407 -24.104 1.00 95.12 91 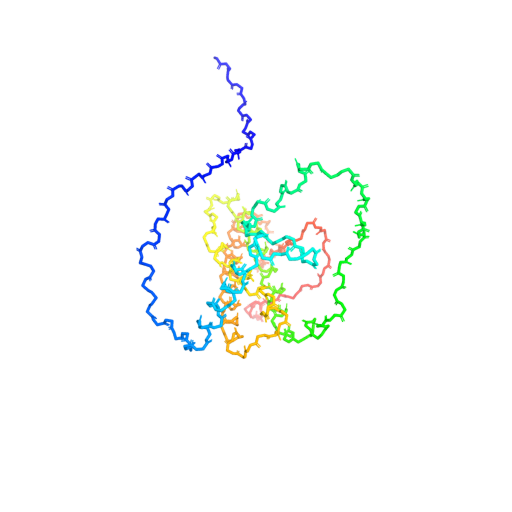GLU A CA 1
ATOM 682 C C . GLU A 1 91 ? -3.980 -1.335 -25.186 1.00 95.12 91 GLU A C 1
ATOM 684 O O . GLU A 1 91 ? -4.025 -2.028 -26.205 1.00 95.12 91 GLU A O 1
ATOM 689 N N . LEU A 1 92 ? -2.954 -0.512 -24.955 1.00 95.69 92 LEU A N 1
ATOM 690 C CA . LEU A 1 92 ? -1.716 -0.552 -25.736 1.00 95.69 92 LEU A CA 1
ATOM 691 C C . LEU A 1 92 ? -0.839 -1.703 -25.229 1.00 95.69 92 LEU A C 1
ATOM 693 O O . LEU A 1 92 ? 0.198 -1.477 -24.602 1.00 95.69 92 LEU A O 1
ATOM 697 N N . TYR A 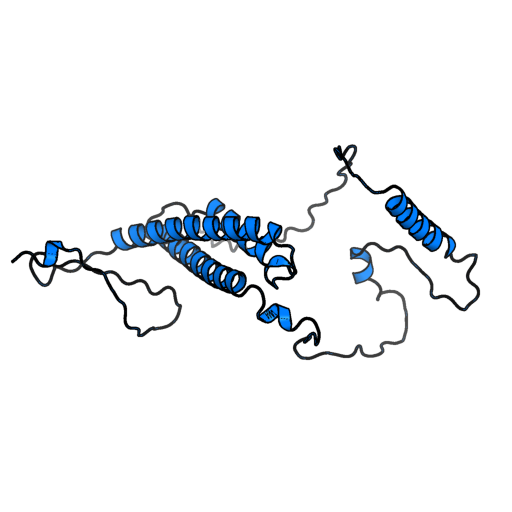1 93 ? -1.288 -2.936 -25.467 1.00 93.69 93 TYR A N 1
ATOM 698 C CA . TYR A 1 93 ? -0.574 -4.126 -25.025 1.00 93.69 93 TYR A CA 1
ATOM 699 C C . TYR A 1 93 ? 0.797 -4.213 -25.705 1.00 93.69 93 TYR A C 1
ATOM 701 O O . TYR A 1 93 ? 0.909 -4.335 -26.926 1.00 93.69 93 TYR A O 1
ATOM 709 N N . LEU A 1 94 ? 1.859 -4.157 -24.902 1.00 94.62 94 LEU A N 1
ATOM 710 C CA . LEU A 1 94 ? 3.223 -4.310 -25.388 1.00 94.62 94 LEU A CA 1
ATOM 711 C C . LEU A 1 94 ? 3.579 -5.798 -25.443 1.00 94.62 94 LEU A C 1
ATOM 713 O O . LEU A 1 94 ? 3.770 -6.449 -24.421 1.00 94.62 94 LEU A O 1
ATOM 717 N N . GLU A 1 95 ? 3.751 -6.328 -26.650 1.00 94.12 95 GLU A N 1
ATOM 718 C CA . GLU A 1 95 ? 4.066 -7.745 -26.887 1.00 94.12 95 GLU A CA 1
ATOM 719 C C . GLU A 1 95 ? 5.502 -8.166 -26.495 1.00 94.12 95 GLU A C 1
ATOM 721 O O . GLU A 1 95 ? 5.901 -9.318 -26.686 1.00 94.12 95 GLU A O 1
ATOM 726 N N . PHE A 1 96 ? 6.283 -7.253 -25.918 1.00 94.75 96 PHE A N 1
ATOM 727 C CA . PHE A 1 96 ? 7.640 -7.477 -25.417 1.00 94.75 96 PHE A CA 1
ATOM 728 C C . PHE A 1 96 ? 7.675 -7.515 -23.881 1.00 94.75 96 PHE A C 1
ATOM 730 O O . PHE A 1 96 ? 6.721 -7.148 -23.208 1.00 94.75 96 PHE A O 1
ATOM 737 N N . HIS A 1 97 ? 8.794 -7.976 -23.311 1.00 95.12 97 HIS A N 1
ATOM 738 C CA . HIS A 1 97 ? 9.066 -7.945 -21.862 1.00 95.12 97 HIS A CA 1
ATOM 739 C C . HIS A 1 97 ? 8.040 -8.670 -20.965 1.00 95.12 97 HIS A C 1
ATOM 741 O O . HIS A 1 97 ? 7.923 -8.369 -19.783 1.00 95.12 97 HIS A O 1
ATOM 747 N N . ARG A 1 98 ? 7.342 -9.695 -21.473 1.00 96.56 98 ARG A N 1
ATOM 748 C CA . ARG A 1 98 ? 6.327 -10.445 -20.698 1.00 96.56 98 ARG A CA 1
ATOM 749 C C . ARG A 1 98 ? 6.863 -11.096 -19.410 1.00 96.56 98 ARG A C 1
ATOM 751 O O . ARG A 1 98 ? 6.098 -11.349 -18.486 1.00 96.56 98 ARG A O 1
ATOM 758 N N . GLY A 1 99 ? 8.173 -11.340 -19.318 1.00 96.69 99 GLY A N 1
ATOM 759 C CA . GLY A 1 99 ? 8.817 -11.827 -18.090 1.00 96.69 99 GLY A CA 1
ATOM 760 C C . GLY A 1 99 ? 8.719 -10.853 -16.907 1.00 96.69 99 GLY A C 1
ATOM 761 O O . GLY A 1 99 ? 8.749 -11.285 -15.756 1.00 96.69 99 GLY A O 1
ATOM 762 N N . CYS A 1 100 ? 8.515 -9.558 -17.171 1.00 96.81 100 CYS A N 1
ATOM 763 C CA . CYS A 1 100 ? 8.348 -8.522 -16.150 1.00 96.81 100 CYS A CA 1
ATOM 764 C C . CYS A 1 100 ? 7.125 -8.740 -15.249 1.00 96.81 100 CYS A C 1
ATOM 766 O O . CYS A 1 100 ? 7.077 -8.232 -14.127 1.00 96.81 100 CYS A O 1
ATOM 768 N N . TYR A 1 101 ? 6.137 -9.510 -15.712 1.00 95.75 101 TYR A N 1
ATOM 769 C CA . TYR A 1 101 ? 4.945 -9.823 -14.927 1.00 95.75 101 TYR A CA 1
ATOM 770 C C . TYR A 1 101 ? 5.222 -10.820 -13.796 1.00 95.75 101 TYR A C 1
ATOM 772 O O . TYR A 1 101 ? 4.488 -10.826 -12.811 1.00 95.75 101 TYR A O 1
ATOM 780 N N . THR A 1 102 ? 6.279 -11.633 -13.898 1.00 96.94 102 THR A N 1
ATOM 781 C CA . THR A 1 102 ? 6.555 -12.730 -12.953 1.00 96.94 102 THR A CA 1
ATOM 782 C C . THR A 1 102 ? 7.882 -12.604 -12.219 1.00 96.94 102 THR A C 1
ATOM 784 O O . THR A 1 102 ? 7.954 -12.997 -11.055 1.00 96.94 102 THR A O 1
ATOM 787 N N . THR A 1 103 ? 8.923 -12.058 -12.854 1.00 97.25 103 THR A N 1
ATOM 788 C CA . THR A 1 103 ? 10.222 -11.853 -12.193 1.00 97.25 103 THR A CA 1
ATOM 789 C C . THR A 1 103 ? 10.063 -10.992 -10.936 1.00 97.25 103 THR A C 1
ATOM 791 O O . THR A 1 103 ? 9.188 -10.126 -10.890 1.00 97.25 103 THR A O 1
ATOM 794 N N . HIS A 1 104 ? 10.870 -11.237 -9.902 1.00 97.75 104 HIS A N 1
ATOM 795 C CA . HIS A 1 104 ? 10.769 -10.538 -8.614 1.00 97.75 104 HIS A CA 1
ATOM 796 C C . HIS A 1 104 ? 9.334 -10.503 -8.043 1.00 97.75 104 HIS A C 1
ATOM 798 O O . HIS A 1 104 ? 8.745 -9.450 -7.776 1.00 97.75 104 HIS A O 1
ATOM 804 N N . ALA A 1 105 ? 8.732 -11.688 -7.894 1.00 98.19 105 ALA A N 1
ATOM 805 C CA . ALA A 1 105 ? 7.397 -11.852 -7.313 1.00 98.19 105 ALA A CA 1
ATOM 806 C C . ALA A 1 105 ? 7.308 -11.343 -5.860 1.00 98.19 105 ALA A C 1
ATOM 808 O O . ALA A 1 105 ? 6.248 -10.903 -5.418 1.00 98.19 105 ALA A O 1
ATOM 809 N N . ASP A 1 106 ? 8.425 -11.368 -5.135 1.00 97.81 106 ASP A N 1
ATOM 810 C CA . ASP A 1 106 ? 8.596 -10.752 -3.821 1.00 97.81 106 ASP A CA 1
ATOM 811 C C . ASP A 1 106 ? 8.307 -9.244 -3.862 1.00 97.81 106 ASP A C 1
ATOM 813 O O . ASP A 1 106 ? 7.498 -8.762 -3.073 1.00 97.81 106 ASP A O 1
ATOM 817 N N . GLN A 1 107 ? 8.861 -8.517 -4.837 1.00 98.44 107 GLN A N 1
ATOM 818 C CA . GLN A 1 107 ? 8.649 -7.072 -4.986 1.00 98.44 107 GLN A CA 1
ATOM 819 C C . GLN A 1 107 ? 7.182 -6.744 -5.282 1.00 98.44 107 GLN A C 1
ATOM 821 O O . GLN A 1 107 ? 6.606 -5.825 -4.704 1.00 98.44 107 GLN A O 1
ATOM 826 N N . LYS A 1 108 ? 6.533 -7.548 -6.131 1.00 98.62 108 LYS A N 1
ATOM 827 C CA . LYS A 1 108 ? 5.100 -7.411 -6.449 1.00 98.62 108 LYS A CA 1
ATOM 828 C C . LYS A 1 108 ? 4.218 -7.694 -5.231 1.00 98.62 108 LYS A C 1
ATOM 830 O O . LYS A 1 108 ? 3.214 -7.014 -5.015 1.00 98.62 108 LYS A O 1
ATOM 835 N N . ARG A 1 109 ? 4.605 -8.673 -4.406 1.00 98.56 109 ARG A N 1
ATOM 836 C CA . ARG A 1 109 ? 3.934 -8.977 -3.137 1.00 98.56 109 ARG A CA 1
ATOM 837 C C . ARG A 1 109 ? 4.075 -7.826 -2.143 1.00 98.56 109 ARG A C 1
ATOM 839 O O . ARG A 1 109 ? 3.068 -7.442 -1.548 1.00 98.56 109 ARG A O 1
ATOM 846 N N . TYR A 1 110 ? 5.280 -7.276 -1.983 1.00 98.38 110 TYR A N 1
ATOM 847 C CA . TYR A 1 110 ? 5.515 -6.119 -1.120 1.00 98.38 110 TYR A CA 1
ATOM 848 C C . TYR A 1 110 ? 4.735 -4.900 -1.584 1.00 98.38 110 TYR A C 1
ATOM 850 O O . TYR A 1 110 ? 4.062 -4.285 -0.761 1.00 98.38 110 TYR A O 1
ATOM 858 N N . LEU A 1 111 ? 4.721 -4.616 -2.890 1.00 98.62 111 LEU A N 1
ATOM 859 C CA . LEU A 1 111 ? 3.900 -3.542 -3.436 1.00 98.62 111 LEU A CA 1
ATOM 860 C C . LEU A 1 111 ? 2.440 -3.721 -3.022 1.00 98.62 111 LEU A C 1
ATOM 862 O O . LEU A 1 111 ? 1.857 -2.823 -2.421 1.00 98.62 111 LEU A O 1
ATOM 866 N N . ARG A 1 112 ? 1.853 -4.892 -3.300 1.00 98.62 112 ARG A N 1
ATOM 867 C CA . ARG A 1 112 ? 0.432 -5.111 -3.020 1.00 98.62 112 ARG A CA 1
ATOM 868 C C . ARG A 1 112 ? 0.105 -4.980 -1.532 1.00 98.62 112 ARG A C 1
ATOM 870 O O . ARG A 1 112 ? -0.960 -4.482 -1.168 1.00 98.62 112 ARG A O 1
ATOM 877 N N . ARG A 1 113 ? 1.016 -5.437 -0.674 1.00 98.62 113 ARG A N 1
ATOM 878 C CA . ARG A 1 113 ? 0.900 -5.325 0.781 1.00 98.62 113 ARG A CA 1
ATOM 879 C C . ARG A 1 113 ? 0.995 -3.871 1.243 1.00 98.62 113 ARG A C 1
ATOM 881 O O . ARG A 1 113 ? 0.107 -3.429 1.966 1.00 98.62 113 ARG A O 1
ATOM 888 N N . CYS A 1 114 ? 1.993 -3.127 0.776 1.00 98.69 114 CYS A N 1
ATOM 889 C CA . CYS A 1 114 ? 2.184 -1.715 1.099 1.00 98.69 114 CYS A CA 1
ATOM 890 C C . CYS A 1 114 ? 1.024 -0.844 0.599 1.00 98.69 114 CYS A C 1
ATOM 892 O O . CYS A 1 114 ? 0.546 -0.002 1.349 1.00 98.69 114 CYS A O 1
ATOM 894 N N . GLU A 1 115 ? 0.507 -1.077 -0.613 1.00 98.62 115 GLU A N 1
ATOM 895 C CA . GLU A 1 115 ? -0.703 -0.407 -1.119 1.00 98.62 115 GLU A CA 1
ATOM 896 C C . GLU A 1 115 ? -1.900 -0.627 -0.187 1.00 98.62 115 GLU A C 1
ATOM 898 O O . GLU A 1 115 ? -2.626 0.309 0.148 1.00 98.62 115 GLU A O 1
ATOM 903 N N . GLY A 1 116 ? -2.104 -1.874 0.249 1.00 98.56 116 GLY A N 1
ATOM 904 C CA . GLY A 1 116 ? -3.191 -2.230 1.156 1.00 98.56 116 GLY A CA 1
ATOM 905 C C . GLY A 1 116 ? -3.030 -1.635 2.555 1.00 98.56 116 GLY A C 1
ATOM 906 O O . GLY A 1 116 ? -4.026 -1.242 3.165 1.00 98.56 116 GLY A O 1
ATOM 907 N N . LEU A 1 117 ? -1.802 -1.569 3.072 1.00 98.69 117 LEU A N 1
ATOM 908 C CA . LEU A 1 117 ? -1.509 -0.959 4.369 1.00 98.69 117 LEU A CA 1
ATOM 909 C C . LEU A 1 117 ? -1.647 0.562 4.320 1.00 98.69 117 LEU A C 1
ATOM 911 O O . LEU A 1 117 ? -2.321 1.114 5.181 1.00 98.69 117 LEU A O 1
ATOM 915 N N . LEU A 1 118 ? -1.111 1.226 3.292 1.00 98.75 118 LEU A N 1
ATOM 916 C CA . LEU A 1 118 ? -1.283 2.665 3.072 1.00 98.75 118 LEU A CA 1
ATOM 917 C C . LEU A 1 118 ? -2.759 3.045 3.006 1.00 98.75 118 LEU A C 1
ATOM 919 O O . LEU A 1 118 ? -3.186 3.957 3.709 1.00 98.75 118 LEU A O 1
ATOM 923 N N . TYR A 1 119 ? -3.546 2.305 2.219 1.00 98.69 119 TYR A N 1
ATOM 924 C CA . TYR A 1 119 ? -4.988 2.516 2.129 1.00 98.69 119 TYR A CA 1
ATOM 925 C C . TYR A 1 119 ? -5.666 2.442 3.504 1.00 98.69 119 TYR A C 1
ATOM 927 O O . TYR A 1 119 ? -6.440 3.329 3.861 1.00 98.69 119 TYR A O 1
ATOM 935 N N . GLN A 1 120 ? -5.376 1.397 4.283 1.00 98.75 120 GLN A N 1
ATOM 936 C CA . GLN A 1 120 ? -5.980 1.210 5.603 1.00 98.75 120 GLN A CA 1
ATOM 937 C C . GLN A 1 120 ? -5.508 2.268 6.605 1.00 98.75 120 GLN A C 1
ATOM 939 O O . GLN A 1 120 ? -6.334 2.825 7.326 1.00 98.75 120 GLN A O 1
ATOM 944 N N . ALA A 1 121 ? -4.210 2.565 6.635 1.00 98.81 121 ALA A N 1
ATOM 945 C CA . ALA A 1 121 ? -3.622 3.563 7.517 1.00 98.81 121 ALA A CA 1
ATOM 946 C C . ALA A 1 121 ? -4.233 4.947 7.262 1.00 98.81 121 ALA A C 1
ATOM 948 O O . ALA A 1 121 ? -4.712 5.582 8.195 1.00 98.81 121 ALA A O 1
ATOM 949 N N . GLU A 1 122 ? -4.310 5.381 6.003 1.00 98.69 122 GLU A N 1
ATOM 950 C CA . GLU A 1 122 ? -4.929 6.653 5.611 1.00 98.69 122 GLU A CA 1
ATOM 951 C C . GLU A 1 122 ? -6.431 6.687 5.938 1.00 98.69 122 GLU A C 1
ATOM 953 O O . GLU A 1 122 ? -6.911 7.649 6.548 1.00 98.69 122 GLU A O 1
ATOM 958 N N . LEU A 1 123 ? -7.170 5.616 5.620 1.00 98.75 123 LEU A N 1
ATOM 959 C CA . LEU A 1 123 ? -8.598 5.497 5.929 1.00 98.75 123 LEU A CA 1
ATOM 960 C C . LEU A 1 123 ? -8.869 5.647 7.431 1.00 98.75 123 LEU A C 1
ATOM 962 O O . LEU A 1 123 ? -9.691 6.473 7.840 1.00 98.75 123 LEU A O 1
ATOM 966 N N . PHE A 1 124 ? -8.201 4.848 8.263 1.00 98.69 124 PHE A N 1
ATOM 967 C CA . PHE A 1 124 ? -8.458 4.855 9.698 1.00 98.69 124 PHE A CA 1
ATOM 968 C C . PHE A 1 124 ? -7.850 6.067 10.393 1.00 98.69 124 PHE A C 1
ATOM 970 O O . PHE A 1 124 ? -8.461 6.562 11.336 1.00 98.69 124 PHE A O 1
ATOM 977 N N . ALA A 1 125 ? -6.740 6.622 9.905 1.00 98.75 125 ALA A N 1
ATOM 978 C CA . ALA A 1 125 ? -6.220 7.885 10.415 1.00 98.75 125 ALA A CA 1
ATOM 979 C C . ALA A 1 125 ? -7.192 9.044 10.155 1.00 98.75 125 ALA A C 1
ATOM 981 O O . ALA A 1 125 ? -7.419 9.870 11.040 1.00 98.75 125 ALA A O 1
ATOM 982 N N . ALA A 1 126 ? -7.834 9.084 8.983 1.00 98.62 126 ALA A N 1
ATOM 983 C CA . ALA A 1 126 ? -8.871 10.071 8.697 1.00 98.62 126 ALA A CA 1
ATOM 984 C C . ALA A 1 126 ? -10.085 9.903 9.630 1.00 98.62 126 ALA A C 1
ATOM 986 O O . ALA A 1 126 ? -10.578 10.883 10.197 1.00 98.62 126 ALA A O 1
ATOM 987 N N . LEU A 1 127 ? -10.541 8.662 9.847 1.00 98.25 127 LEU A N 1
ATOM 988 C CA . LEU A 1 127 ? -11.635 8.364 10.778 1.00 98.25 127 LEU A CA 1
ATOM 989 C C . LEU A 1 127 ? -11.277 8.709 12.228 1.00 98.25 127 LEU A C 1
ATOM 991 O O . LEU A 1 127 ? -12.099 9.304 12.924 1.00 98.25 127 LEU A O 1
ATOM 995 N N . LYS A 1 128 ? -10.050 8.404 12.667 1.00 98.31 128 LYS A N 1
ATOM 996 C CA . LYS A 1 128 ? -9.500 8.799 13.969 1.00 98.31 128 LYS A CA 1
ATOM 997 C C . LYS A 1 128 ? -9.604 10.306 14.141 1.00 98.31 128 LYS A C 1
ATOM 999 O O . LYS A 1 128 ? -10.205 10.758 15.109 1.00 98.31 128 LYS A O 1
ATOM 1004 N N . THR A 1 129 ? -9.091 11.084 13.188 1.00 98.38 129 THR A N 1
ATOM 1005 C CA . THR A 1 129 ? -9.143 12.550 13.240 1.00 98.38 129 THR A CA 1
ATOM 1006 C C . THR A 1 129 ? -10.571 13.074 13.364 1.00 98.38 129 THR A C 1
ATOM 1008 O O . THR A 1 129 ? -10.825 13.950 14.188 1.00 98.38 129 THR A O 1
ATOM 1011 N N . ILE A 1 130 ? -11.522 12.514 12.612 1.00 97.62 130 ILE A N 1
ATOM 1012 C CA . ILE A 1 130 ? -12.936 12.910 12.694 1.00 97.62 130 ILE A CA 1
ATOM 1013 C C . ILE A 1 130 ? -13.546 12.537 14.056 1.00 97.62 130 ILE A C 1
ATOM 1015 O O . ILE A 1 130 ? -14.269 13.339 14.643 1.00 97.62 130 ILE A O 1
ATOM 1019 N N . ALA A 1 131 ? -13.268 11.335 14.563 1.00 96.00 131 ALA A N 1
ATOM 1020 C CA . ALA A 1 131 ? -13.894 10.800 15.771 1.00 96.00 131 ALA A CA 1
ATOM 1021 C C . ALA A 1 131 ? -13.292 11.346 17.077 1.00 96.00 131 ALA A C 1
ATOM 1023 O O . ALA A 1 131 ? -13.984 11.428 18.094 1.00 96.00 131 ALA A O 1
ATOM 1024 N N . THR A 1 132 ? -12.002 11.686 17.082 1.00 96.50 132 THR A N 1
ATOM 1025 C CA . THR A 1 132 ? -11.263 12.052 18.302 1.00 96.50 132 THR A CA 1
ATOM 1026 C C . THR A 1 132 ? -10.720 13.477 18.287 1.00 96.50 132 THR A C 1
ATOM 1028 O O . THR A 1 132 ? -10.352 13.982 19.346 1.00 96.50 132 THR A O 1
ATOM 1031 N N . GLY A 1 133 ? -10.660 14.129 17.121 1.00 96.38 133 GLY A N 1
ATOM 1032 C CA . GLY A 1 133 ? -10.009 15.429 16.946 1.00 96.38 133 GLY A CA 1
ATOM 1033 C C . GLY A 1 133 ? -8.477 15.371 16.940 1.00 96.38 133 GLY A C 1
ATOM 1034 O O . GLY A 1 133 ? -7.836 16.416 16.860 1.00 96.38 133 GLY A O 1
ATOM 1035 N N . GLN A 1 134 ? -7.874 14.179 17.028 1.00 96.88 134 GLN A N 1
ATOM 1036 C CA . GLN A 1 134 ? -6.422 14.011 16.935 1.00 96.88 134 GLN A CA 1
ATOM 1037 C C . GLN A 1 134 ? -5.904 14.365 15.536 1.00 96.88 134 GLN A C 1
ATOM 1039 O O . GLN A 1 134 ? -6.596 14.184 14.531 1.00 96.88 134 GLN A O 1
ATOM 1044 N N . ALA A 1 135 ? -4.663 14.847 15.464 1.00 97.94 135 ALA A N 1
ATOM 1045 C CA . ALA A 1 135 ? -4.050 15.265 14.210 1.00 97.94 135 ALA A CA 1
ATOM 1046 C C . ALA A 1 135 ? -3.921 14.104 13.207 1.00 97.94 135 ALA A C 1
ATOM 1048 O O . ALA A 1 135 ? -3.634 12.964 13.576 1.00 97.94 135 ALA A O 1
ATOM 1049 N N . TYR A 1 136 ? -4.130 14.424 11.930 1.00 98.56 136 TYR A N 1
ATOM 1050 C CA . TYR A 1 136 ? -3.915 13.501 10.820 1.00 98.56 136 TYR A CA 1
ATOM 1051 C C . TYR A 1 136 ? -2.406 13.410 10.509 1.00 98.56 136 TYR A C 1
ATOM 1053 O O . TYR A 1 136 ? -1.796 14.466 10.299 1.00 98.56 136 TYR A O 1
ATOM 1061 N N . PRO A 1 137 ? -1.803 12.205 10.453 1.00 98.38 137 PRO A N 1
ATOM 1062 C CA . PRO A 1 137 ? -0.366 11.993 10.239 1.00 98.38 137 PRO A CA 1
ATOM 1063 C C . PRO A 1 137 ? 0.008 12.188 8.761 1.00 98.38 137 PRO A C 1
ATOM 1065 O O . PRO A 1 137 ? 0.348 11.259 8.028 1.00 98.38 137 PRO A O 1
ATOM 1068 N N . LYS A 1 138 ? -0.154 13.424 8.278 1.00 98.44 138 LYS A N 1
ATOM 1069 C CA . LYS A 1 138 ? -0.001 13.762 6.861 1.00 98.44 138 LYS A CA 1
ATOM 1070 C C . LYS A 1 138 ? 1.418 13.503 6.367 1.00 98.44 138 LYS A C 1
ATOM 1072 O O . LYS A 1 138 ? 1.588 12.994 5.265 1.00 98.44 138 LYS A O 1
ATOM 1077 N N . THR A 1 139 ? 2.413 13.927 7.139 1.00 98.56 139 THR A N 1
ATOM 1078 C CA . THR A 1 139 ? 3.817 13.903 6.721 1.00 98.56 139 THR A CA 1
ATOM 1079 C C . THR A 1 139 ? 4.299 12.465 6.583 1.00 98.56 139 THR A C 1
ATOM 1081 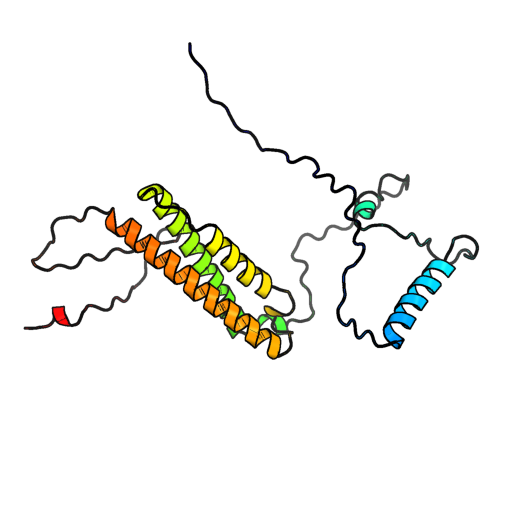O O . THR A 1 139 ? 4.898 12.106 5.578 1.00 98.56 139 THR A O 1
ATOM 1084 N N . GLU A 1 140 ? 3.975 11.632 7.564 1.00 98.56 140 GLU A N 1
ATOM 1085 C CA . GLU A 1 140 ? 4.343 10.225 7.639 1.00 98.56 140 GLU A CA 1
ATOM 1086 C C . GLU A 1 140 ? 3.727 9.438 6.476 1.00 98.56 140 GLU A C 1
ATOM 1088 O O . GLU A 1 140 ? 4.430 8.708 5.776 1.00 98.56 140 GLU A O 1
ATOM 1093 N N . LEU A 1 141 ? 2.434 9.656 6.203 1.00 98.75 141 LEU A N 1
ATOM 1094 C CA . LEU A 1 141 ? 1.749 9.048 5.060 1.00 98.75 141 LEU A CA 1
ATOM 1095 C C . LEU A 1 141 ? 2.306 9.540 3.719 1.00 98.75 141 LEU A C 1
ATOM 1097 O O . LEU A 1 141 ? 2.467 8.742 2.798 1.00 98.75 141 LEU A O 1
ATOM 1101 N N . GLU A 1 142 ? 2.619 10.832 3.588 1.00 98.75 142 GLU A N 1
ATOM 1102 C CA . GLU A 1 142 ? 3.199 11.390 2.361 1.00 98.75 142 GLU A CA 1
ATOM 1103 C C . GLU A 1 142 ? 4.577 10.779 2.060 1.00 98.75 142 GLU A C 1
ATOM 1105 O O . GLU A 1 142 ? 4.848 10.399 0.919 1.00 98.75 142 GLU A O 1
ATOM 1110 N N . GLU A 1 143 ? 5.436 10.641 3.069 1.00 98.75 143 GLU A N 1
ATOM 1111 C CA . GLU A 1 143 ? 6.749 10.010 2.913 1.00 98.75 143 GLU A CA 1
ATOM 1112 C C . GLU A 1 143 ? 6.634 8.513 2.596 1.00 98.75 143 GLU A C 1
ATOM 1114 O O . GLU A 1 143 ? 7.346 8.013 1.721 1.00 98.75 143 GLU A O 1
ATOM 1119 N N . ALA A 1 144 ? 5.696 7.800 3.225 1.00 98.75 144 ALA A N 1
ATOM 1120 C CA . ALA A 1 144 ? 5.425 6.401 2.903 1.00 98.75 144 ALA A CA 1
ATOM 1121 C C . ALA A 1 144 ? 4.918 6.235 1.454 1.00 98.75 144 ALA A C 1
ATOM 1123 O O . ALA A 1 144 ? 5.418 5.385 0.712 1.00 98.75 144 ALA A O 1
ATOM 1124 N N . TRP A 1 145 ? 4.007 7.101 0.995 1.00 98.81 145 TRP A N 1
ATOM 1125 C CA . TRP A 1 145 ? 3.546 7.125 -0.398 1.00 98.81 145 TRP A CA 1
ATOM 1126 C C . TRP A 1 145 ? 4.685 7.381 -1.388 1.00 98.81 145 TRP A C 1
ATOM 1128 O O . TRP A 1 145 ? 4.773 6.696 -2.408 1.00 98.81 145 TRP A O 1
ATOM 1138 N N . LYS A 1 146 ? 5.580 8.334 -1.099 1.00 98.81 146 LYS A N 1
ATOM 1139 C CA . LYS A 1 146 ? 6.742 8.621 -1.957 1.00 98.81 146 LYS A CA 1
ATOM 1140 C C . LYS A 1 146 ? 7.631 7.393 -2.137 1.00 98.81 146 LYS A C 1
ATOM 1142 O O . LYS A 1 146 ? 8.048 7.131 -3.263 1.00 98.81 146 LYS A O 1
ATOM 1147 N N . LYS A 1 147 ? 7.879 6.625 -1.072 1.00 98.75 147 LYS A N 1
ATOM 1148 C CA . LYS A 1 147 ? 8.667 5.381 -1.136 1.00 98.75 147 LYS A CA 1
ATOM 1149 C C . LYS A 1 147 ? 7.995 4.328 -2.012 1.00 98.75 147 LYS A C 1
ATOM 1151 O O . LYS A 1 147 ? 8.639 3.784 -2.907 1.00 98.75 147 LYS A O 1
ATOM 1156 N N . VAL A 1 148 ? 6.692 4.098 -1.824 1.00 98.69 148 VAL A N 1
ATOM 1157 C CA . VAL A 1 148 ? 5.942 3.142 -2.654 1.00 98.69 148 VAL A CA 1
ATOM 1158 C C . VAL A 1 148 ? 5.965 3.543 -4.127 1.00 98.69 148 VAL A C 1
ATOM 1160 O O . VAL A 1 148 ? 6.291 2.721 -4.978 1.00 98.69 148 VAL A O 1
ATOM 1163 N N . LEU A 1 149 ? 5.678 4.810 -4.435 1.00 98.69 149 LEU A N 1
ATOM 1164 C CA . LEU A 1 149 ? 5.668 5.318 -5.810 1.00 98.69 149 LEU A CA 1
ATOM 1165 C C . LEU A 1 149 ? 7.057 5.295 -6.454 1.00 98.69 149 LEU A C 1
ATOM 1167 O O . LEU A 1 149 ? 7.172 5.022 -7.647 1.00 98.69 149 LEU A O 1
ATOM 1171 N N . PHE A 1 150 ? 8.114 5.552 -5.682 1.00 98.62 150 PHE A N 1
ATOM 1172 C CA . PHE A 1 150 ? 9.481 5.424 -6.173 1.00 98.62 150 PHE A CA 1
ATOM 1173 C C . PHE A 1 150 ? 9.788 3.976 -6.570 1.00 98.62 150 PHE A C 1
ATOM 1175 O O . PHE A 1 150 ? 10.274 3.730 -7.671 1.00 98.62 150 PHE A O 1
ATOM 1182 N N . ASN A 1 151 ? 9.414 3.003 -5.738 1.00 98.56 151 ASN A N 1
ATOM 1183 C CA . ASN A 1 151 ? 9.621 1.591 -6.049 1.00 98.56 151 ASN A CA 1
ATOM 1184 C C . ASN A 1 151 ? 8.688 1.051 -7.154 1.00 98.56 151 ASN A C 1
ATOM 1186 O O . ASN A 1 151 ? 8.957 -0.012 -7.709 1.00 98.56 151 ASN A O 1
ATOM 1190 N N . GLN A 1 152 ? 7.630 1.779 -7.536 1.00 98.44 152 GLN A N 1
ATOM 1191 C CA . GLN A 1 152 ? 6.833 1.486 -8.738 1.00 98.44 152 GLN A CA 1
ATOM 1192 C C . GLN A 1 152 ? 7.545 1.863 -10.050 1.00 98.44 152 GLN A C 1
ATOM 1194 O O . GLN A 1 152 ? 6.981 1.672 -11.130 1.00 98.44 152 GLN A O 1
ATOM 1199 N N . PHE A 1 153 ? 8.771 2.396 -9.993 1.00 98.25 153 PHE A N 1
ATOM 1200 C CA . PHE A 1 153 ? 9.543 2.717 -11.188 1.00 98.25 153 PHE A CA 1
ATOM 1201 C C . PHE A 1 153 ? 9.645 1.512 -12.135 1.00 98.25 153 PHE A C 1
ATOM 1203 O O . PHE A 1 153 ? 9.770 0.366 -11.700 1.00 98.25 153 PHE A O 1
ATOM 1210 N N . HIS A 1 154 ? 9.607 1.785 -13.442 1.00 97.00 154 HIS A N 1
ATOM 1211 C CA . HIS A 1 154 ? 9.450 0.775 -14.495 1.00 97.00 154 HIS A CA 1
ATOM 1212 C C . HIS A 1 154 ? 10.595 -0.241 -14.600 1.00 97.00 154 HIS A C 1
ATOM 1214 O O . HIS A 1 154 ? 10.430 -1.238 -15.290 1.00 97.00 154 HIS A O 1
ATOM 1220 N N . ASP A 1 155 ? 11.715 -0.022 -13.913 1.00 97.69 155 ASP A N 1
ATOM 1221 C CA . ASP A 1 155 ? 12.776 -1.025 -13.800 1.00 97.69 155 ASP A CA 1
ATOM 1222 C C . ASP A 1 155 ? 12.839 -1.712 -12.428 1.00 97.69 155 ASP A C 1
ATOM 1224 O O . ASP A 1 155 ? 13.458 -2.770 -12.290 1.00 97.69 155 ASP A O 1
ATOM 1228 N N . ILE A 1 156 ? 12.201 -1.143 -11.400 1.00 98.19 156 ILE A N 1
ATOM 1229 C CA . ILE A 1 156 ? 12.210 -1.691 -10.037 1.00 98.19 156 ILE A CA 1
ATOM 1230 C C . ILE A 1 156 ? 11.081 -2.710 -9.897 1.00 98.19 156 ILE A C 1
ATOM 1232 O O . ILE A 1 156 ? 11.339 -3.906 -9.777 1.00 98.19 156 ILE A O 1
ATOM 1236 N N . LEU A 1 157 ? 9.822 -2.270 -9.985 1.00 98.19 157 LEU A N 1
ATOM 1237 C CA . LEU A 1 157 ? 8.660 -3.147 -9.808 1.00 98.19 157 LEU A CA 1
ATOM 1238 C C . LEU A 1 157 ? 8.570 -4.254 -10.879 1.00 98.19 157 LEU A C 1
ATOM 1240 O O . LEU A 1 157 ? 8.269 -5.408 -10.539 1.00 98.19 157 LEU A O 1
ATOM 1244 N N . PRO A 1 158 ? 8.847 -3.963 -12.164 1.00 97.75 158 PRO A N 1
ATOM 1245 C CA . PRO A 1 158 ? 8.964 -4.994 -13.189 1.00 97.75 158 PRO A CA 1
ATOM 1246 C C . PRO A 1 158 ? 10.088 -5.996 -12.942 1.00 97.75 158 PRO A C 1
ATOM 1248 O O . PRO A 1 158 ? 10.017 -7.082 -13.500 1.00 97.75 158 PRO A O 1
ATOM 1251 N N . GLY A 1 159 ? 11.055 -5.689 -12.072 1.00 97.44 159 GLY A N 1
ATOM 1252 C CA . GLY A 1 159 ? 12.126 -6.600 -11.682 1.00 97.44 159 GLY A CA 1
ATOM 1253 C C . GLY A 1 159 ? 13.223 -6.736 -12.739 1.00 97.44 159 GLY A C 1
ATOM 1254 O O . GLY A 1 159 ? 13.699 -7.842 -12.991 1.00 97.44 159 GLY A O 1
ATOM 1255 N N . THR A 1 160 ? 13.588 -5.624 -13.382 1.00 97.62 160 THR A N 1
ATOM 1256 C CA . THR A 1 160 ? 14.607 -5.548 -14.449 1.00 97.62 160 THR A CA 1
ATOM 1257 C C . THR A 1 160 ? 15.863 -4.776 -14.031 1.00 97.62 160 THR A C 1
ATOM 1259 O O . THR A 1 160 ? 16.767 -4.581 -14.842 1.00 97.62 160 THR A O 1
ATOM 1262 N N . SER A 1 161 ? 15.943 -4.363 -12.764 1.00 97.94 161 SER A N 1
ATOM 1263 C CA . SER A 1 161 ? 17.103 -3.691 -12.169 1.00 97.94 161 SER A CA 1
ATOM 1264 C C . SER A 1 161 ? 18.215 -4.661 -11.747 1.00 97.94 161 SER A C 1
ATOM 1266 O O . SER A 1 161 ? 18.045 -5.879 -11.729 1.00 97.94 161 SER A O 1
ATOM 1268 N N . ILE A 1 162 ? 19.374 -4.105 -11.385 1.00 98.12 162 ILE A N 1
ATOM 1269 C CA . ILE A 1 162 ? 20.491 -4.851 -10.785 1.00 98.12 162 ILE A CA 1
ATOM 1270 C C . ILE A 1 162 ? 20.201 -5.222 -9.315 1.00 98.12 162 ILE A C 1
ATOM 1272 O O . ILE A 1 162 ? 19.401 -4.537 -8.672 1.00 98.12 162 ILE A O 1
ATOM 1276 N N . PRO A 1 163 ? 20.855 -6.261 -8.754 1.00 97.94 163 PRO A N 1
ATOM 1277 C CA . PRO A 1 163 ? 20.612 -6.737 -7.388 1.00 97.94 163 PRO A CA 1
ATOM 1278 C C . PRO A 1 163 ? 20.649 -5.658 -6.297 1.00 97.94 163 PRO A C 1
ATOM 1280 O O . PRO A 1 163 ? 19.830 -5.681 -5.382 1.00 97.94 163 PRO A O 1
ATOM 1283 N N . GLU A 1 164 ? 21.563 -4.695 -6.400 1.00 98.44 164 GLU A N 1
ATOM 1284 C CA . GLU A 1 164 ? 21.769 -3.623 -5.423 1.00 98.44 164 GLU A CA 1
ATOM 1285 C C . GLU A 1 164 ? 20.533 -2.729 -5.274 1.00 98.44 164 GLU A C 1
ATOM 1287 O O . GLU A 1 164 ? 20.206 -2.306 -4.171 1.00 98.44 164 GLU A O 1
ATOM 1292 N N . VAL A 1 165 ? 19.787 -2.514 -6.361 1.00 98.50 165 VAL A N 1
ATOM 1293 C CA . VAL A 1 165 ? 18.544 -1.730 -6.329 1.00 98.50 165 VAL A CA 1
ATOM 1294 C C . VAL A 1 165 ? 17.487 -2.410 -5.459 1.00 98.50 165 VAL A C 1
ATOM 1296 O O . VAL A 1 165 ? 16.718 -1.732 -4.782 1.00 98.50 165 VAL A O 1
ATOM 1299 N N . PHE A 1 166 ? 17.454 -3.745 -5.428 1.00 98.44 166 PHE A N 1
ATOM 1300 C CA . PHE A 1 166 ? 16.498 -4.474 -4.595 1.00 98.44 166 PHE A CA 1
ATOM 1301 C C . PHE A 1 166 ? 16.877 -4.467 -3.114 1.00 98.44 166 PHE A C 1
ATOM 1303 O O . PHE A 1 166 ? 15.993 -4.618 -2.277 1.00 98.44 166 PHE A O 1
ATOM 1310 N N . VAL A 1 167 ? 18.152 -4.258 -2.767 1.00 98.44 167 VAL A N 1
ATOM 1311 C CA . VAL A 1 167 ? 18.559 -4.042 -1.369 1.00 98.44 167 VAL A CA 1
ATOM 1312 C C . VAL A 1 167 ? 17.902 -2.766 -0.838 1.00 98.44 167 VAL A C 1
ATOM 1314 O O . VAL A 1 167 ? 17.219 -2.814 0.184 1.00 98.44 167 VAL A O 1
ATOM 1317 N N . ASP A 1 168 ? 18.010 -1.670 -1.590 1.00 98.50 168 ASP A N 1
ATOM 1318 C CA . ASP A 1 168 ? 17.408 -0.383 -1.228 1.00 98.50 168 ASP A CA 1
ATOM 1319 C C . ASP A 1 168 ? 15.870 -0.441 -1.271 1.00 98.50 168 ASP A C 1
ATOM 1321 O O . ASP A 1 168 ? 15.192 0.042 -0.360 1.00 98.50 168 ASP A O 1
ATOM 1325 N N . ALA A 1 169 ? 15.298 -1.084 -2.298 1.00 98.50 169 ALA A N 1
ATOM 1326 C CA . ALA A 1 169 ? 13.848 -1.234 -2.421 1.00 98.50 169 ALA A CA 1
ATOM 1327 C C . ALA A 1 169 ? 13.254 -2.019 -1.241 1.00 98.50 169 ALA A C 1
ATOM 1329 O O . ALA A 1 169 ? 12.220 -1.620 -0.705 1.00 98.50 169 ALA A O 1
ATOM 1330 N N . ASN A 1 170 ? 13.926 -3.090 -0.802 1.00 98.62 170 ASN A N 1
ATOM 1331 C CA . ASN A 1 170 ? 13.501 -3.901 0.339 1.00 98.62 170 ASN A CA 1
ATOM 1332 C C . ASN A 1 170 ? 13.510 -3.120 1.651 1.00 98.62 170 ASN A C 1
ATOM 1334 O O . ASN A 1 170 ? 12.577 -3.266 2.440 1.00 98.62 170 ASN A O 1
ATOM 1338 N N . GLN A 1 171 ? 14.515 -2.270 1.869 1.00 98.69 171 GLN A N 1
ATOM 1339 C CA . GLN A 1 171 ? 14.527 -1.384 3.028 1.00 98.69 171 GLN A CA 1
ATOM 1340 C C . GLN A 1 171 ? 13.334 -0.417 2.985 1.00 98.69 171 GLN A C 1
ATOM 1342 O O . GLN A 1 171 ? 12.599 -0.294 3.963 1.00 98.69 171 GLN A O 1
ATOM 1347 N N . ALA A 1 172 ? 13.077 0.206 1.832 1.00 98.62 172 ALA A N 1
ATOM 1348 C CA . ALA A 1 172 ? 11.940 1.108 1.675 1.00 98.62 172 ALA A CA 1
ATOM 1349 C C . ALA A 1 172 ? 10.587 0.404 1.902 1.00 98.62 172 ALA A C 1
ATOM 1351 O O . ALA A 1 172 ? 9.688 1.003 2.491 1.00 98.62 172 ALA A O 1
ATOM 1352 N N . TRP A 1 173 ? 10.435 -0.862 1.490 1.00 98.62 173 TRP A N 1
ATOM 1353 C CA . TRP A 1 173 ? 9.233 -1.649 1.792 1.00 98.62 173 TRP A CA 1
ATOM 1354 C C . TRP A 1 173 ? 9.035 -1.861 3.287 1.00 98.62 173 TRP A C 1
ATOM 1356 O O . TRP A 1 173 ? 7.935 -1.639 3.785 1.00 98.62 173 TRP A O 1
ATOM 1366 N N . GLN A 1 174 ? 10.089 -2.247 4.006 1.00 98.69 174 GLN A N 1
ATOM 1367 C CA . GLN A 1 174 ? 10.026 -2.465 5.452 1.00 98.69 174 GLN A CA 1
ATOM 1368 C C . GLN A 1 174 ? 9.637 -1.187 6.199 1.00 98.69 174 GLN A C 1
ATOM 1370 O O . GLN A 1 174 ? 8.728 -1.218 7.022 1.00 98.69 174 GLN A O 1
ATOM 1375 N N . GLU A 1 175 ? 10.252 -0.056 5.845 1.00 98.75 175 GLU A N 1
ATOM 1376 C CA . GLU A 1 175 ? 9.931 1.247 6.437 1.00 98.75 175 GLU A CA 1
ATOM 1377 C C . GLU A 1 175 ? 8.470 1.654 6.184 1.00 98.75 175 GLU A C 1
ATOM 1379 O O . GLU A 1 175 ? 7.824 2.233 7.057 1.00 98.75 175 GLU A O 1
ATOM 1384 N N . VAL A 1 176 ? 7.925 1.362 4.996 1.00 98.81 176 VAL A N 1
ATOM 1385 C CA . VAL A 1 176 ? 6.506 1.615 4.705 1.00 98.81 176 VAL A CA 1
ATOM 1386 C C . VAL A 1 176 ? 5.611 0.716 5.553 1.00 98.81 176 VAL A C 1
ATOM 1388 O O . VAL A 1 176 ? 4.637 1.214 6.117 1.00 98.81 176 VAL A O 1
ATOM 1391 N N . GLU A 1 177 ? 5.908 -0.582 5.658 1.00 98.62 177 GLU A N 1
ATOM 1392 C CA . GLU A 1 177 ? 5.110 -1.505 6.474 1.00 98.62 177 GLU A CA 1
ATOM 1393 C C . GLU A 1 177 ? 5.090 -1.113 7.953 1.00 98.62 177 GLU A C 1
ATOM 1395 O O . GLU A 1 177 ? 4.025 -1.146 8.565 1.00 98.62 177 GLU A O 1
ATOM 1400 N N . GLU A 1 178 ? 6.235 -0.713 8.506 1.00 98.69 178 GLU A N 1
ATOM 1401 C CA . GLU A 1 178 ? 6.366 -0.270 9.896 1.00 98.69 178 GLU A CA 1
ATOM 1402 C C . GLU A 1 178 ? 5.530 0.989 10.151 1.00 98.69 178 GLU A C 1
ATOM 1404 O O . GLU A 1 178 ? 4.580 0.950 10.932 1.00 98.69 178 GLU A O 1
ATOM 1409 N N . VAL A 1 179 ? 5.785 2.068 9.403 1.00 98.75 179 VAL A N 1
ATOM 1410 C CA . VAL A 1 179 ? 5.088 3.353 9.585 1.00 98.75 179 VAL A CA 1
ATOM 1411 C C . VAL A 1 179 ? 3.578 3.213 9.382 1.00 98.75 179 VAL A C 1
ATOM 1413 O O . VAL A 1 179 ? 2.780 3.757 10.145 1.00 98.75 179 VAL A O 1
ATOM 1416 N N . THR A 1 180 ? 3.147 2.482 8.351 1.00 98.81 180 THR A N 1
ATOM 1417 C CA . THR A 1 180 ? 1.710 2.291 8.099 1.00 98.81 180 THR A CA 1
ATOM 1418 C C . THR A 1 180 ? 1.057 1.370 9.123 1.00 98.81 180 THR A C 1
ATOM 1420 O O . THR A 1 180 ? -0.098 1.604 9.480 1.00 98.81 180 THR A O 1
ATOM 1423 N N . GLY A 1 181 ? 1.779 0.364 9.622 1.00 98.69 181 GLY A N 1
ATOM 1424 C CA . GLY A 1 181 ? 1.334 -0.503 10.708 1.00 98.69 181 GLY A CA 1
ATOM 1425 C C . GLY A 1 181 ? 1.100 0.273 12.001 1.00 98.69 181 GLY A C 1
ATOM 1426 O O . GLY A 1 181 ? 0.023 0.160 12.584 1.00 98.69 181 GLY A O 1
ATOM 1427 N N . GLU A 1 182 ? 2.051 1.123 12.391 1.00 98.75 182 GLU A N 1
ATOM 1428 C CA . GLU A 1 182 ? 1.946 1.985 13.574 1.00 98.75 182 GLU A CA 1
ATOM 1429 C C . GLU A 1 182 ? 0.761 2.952 13.473 1.00 98.75 182 GLU A C 1
ATOM 1431 O O . GLU A 1 182 ? -0.079 3.011 14.373 1.00 98.75 182 GLU A O 1
ATOM 1436 N N . ILE A 1 183 ? 0.638 3.663 12.345 1.00 98.81 183 ILE A N 1
ATOM 1437 C CA . ILE A 1 183 ? -0.477 4.592 12.106 1.00 98.81 183 ILE A CA 1
ATOM 1438 C C . ILE A 1 183 ? -1.816 3.856 12.160 1.00 98.81 183 ILE A C 1
ATOM 1440 O O . ILE A 1 183 ? -2.787 4.372 12.724 1.00 98.81 183 ILE A O 1
ATOM 1444 N N . LEU A 1 184 ? -1.889 2.668 11.556 1.00 98.81 184 LEU A N 1
ATOM 1445 C CA . LEU A 1 184 ? -3.095 1.855 11.547 1.00 98.81 184 LEU A CA 1
ATOM 1446 C C . LEU A 1 184 ? -3.466 1.421 12.967 1.00 98.81 184 LEU A C 1
ATOM 1448 O O . LEU A 1 184 ? -4.594 1.664 13.389 1.00 98.81 184 LEU A O 1
ATOM 1452 N N . GLU A 1 185 ? -2.536 0.832 13.716 1.00 98.44 185 GLU A N 1
ATOM 1453 C CA . GLU A 1 185 ? -2.771 0.373 15.086 1.00 98.44 185 GLU A CA 1
ATOM 1454 C C . GLU A 1 185 ? -3.191 1.522 16.012 1.00 98.44 185 GLU A C 1
ATOM 1456 O O . GLU A 1 185 ? -4.212 1.422 16.700 1.00 98.44 185 GLU A O 1
ATOM 1461 N N . GLU A 1 186 ? -2.469 2.646 15.981 1.00 98.44 186 GLU A N 1
ATOM 1462 C CA . GLU A 1 186 ? -2.810 3.843 16.754 1.00 98.44 186 GLU A CA 1
ATOM 1463 C C . GLU A 1 186 ? -4.232 4.317 16.423 1.00 98.44 186 GLU A C 1
ATOM 1465 O O . GLU A 1 186 ? -5.032 4.616 17.316 1.00 98.44 186 GLU A O 1
ATOM 1470 N N . SER A 1 187 ? -4.578 4.340 15.135 1.00 98.62 187 SER A N 1
ATOM 1471 C CA . SER A 1 187 ? -5.889 4.788 14.673 1.00 98.62 187 SER A CA 1
ATOM 1472 C C . SER A 1 187 ? -7.015 3.862 15.104 1.00 98.62 187 SER A C 1
ATOM 1474 O O . SER A 1 187 ? -8.038 4.339 15.600 1.00 98.62 187 SER A O 1
ATOM 1476 N N . LEU A 1 188 ? -6.831 2.549 14.970 1.00 98.25 188 LEU A N 1
ATOM 1477 C CA . LEU A 1 188 ? -7.816 1.561 15.403 1.00 98.25 188 LEU A CA 1
ATOM 1478 C C . LEU A 1 188 ? -8.034 1.624 16.919 1.00 98.25 188 LEU A C 1
ATOM 1480 O O . LEU A 1 188 ? -9.183 1.647 17.362 1.00 98.25 188 LEU A O 1
ATOM 1484 N N . ASN A 1 189 ? -6.963 1.743 17.707 1.00 97.25 189 ASN A N 1
ATOM 1485 C CA . ASN A 1 189 ? -7.041 1.871 19.164 1.00 97.25 189 ASN A CA 1
ATOM 1486 C C . ASN A 1 189 ? -7.743 3.168 19.594 1.00 97.25 189 ASN A C 1
ATOM 1488 O O . ASN A 1 189 ? -8.618 3.157 20.466 1.00 97.25 189 ASN A O 1
ATOM 1492 N N . ALA A 1 190 ? -7.419 4.290 18.950 1.00 97.88 190 ALA A N 1
ATOM 1493 C CA . ALA A 1 190 ? -8.056 5.570 19.227 1.00 97.88 190 ALA A CA 1
ATOM 1494 C C . ALA A 1 190 ? -9.561 5.540 18.912 1.00 97.88 190 ALA A C 1
ATOM 1496 O O . ALA A 1 190 ? -10.363 6.015 19.720 1.00 97.88 190 ALA A O 1
ATOM 1497 N N . ILE A 1 191 ? -9.964 4.937 17.789 1.00 97.75 191 ILE A N 1
ATOM 1498 C CA . ILE A 1 191 ? -11.381 4.759 17.439 1.00 97.75 191 ILE A CA 1
ATOM 1499 C C . ILE A 1 191 ? -12.064 3.810 18.431 1.00 97.75 191 ILE A C 1
ATOM 1501 O O . ILE A 1 191 ? -13.126 4.144 18.956 1.00 97.75 191 ILE A O 1
ATOM 1505 N N . ALA A 1 192 ? -11.447 2.666 18.740 1.00 96.38 192 ALA A N 1
ATOM 1506 C CA . ALA A 1 192 ? -11.972 1.687 19.690 1.00 96.38 192 ALA A CA 1
ATOM 1507 C C . ALA A 1 192 ? -12.241 2.304 21.072 1.00 96.38 192 ALA A C 1
ATOM 1509 O O . ALA A 1 192 ? -13.280 2.035 21.670 1.00 96.38 192 ALA A O 1
ATOM 1510 N N . SER A 1 193 ? -11.371 3.208 21.540 1.00 94.81 193 SER A N 1
ATOM 1511 C CA . SER A 1 193 ? -11.537 3.907 22.825 1.00 94.81 193 SER A CA 1
ATOM 1512 C C . SER A 1 193 ? -12.791 4.793 22.913 1.00 94.81 193 SER A C 1
ATOM 1514 O O . SER A 1 193 ? -13.221 5.153 24.009 1.00 94.81 193 SER A O 1
ATOM 1516 N N . LYS A 1 194 ? -13.388 5.161 21.770 1.00 95.06 194 LYS A N 1
ATOM 1517 C CA . LYS A 1 194 ? -14.627 5.953 21.698 1.00 95.06 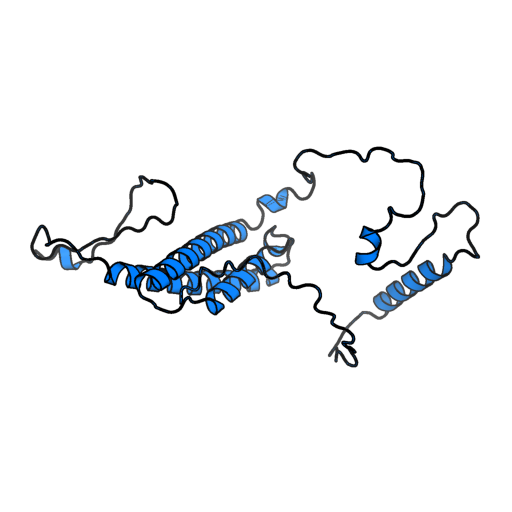194 LYS A CA 1
ATOM 1518 C C . LYS A 1 194 ? -15.889 5.097 21.631 1.00 95.06 194 LYS A C 1
ATOM 1520 O O . LYS A 1 194 ? -16.988 5.643 21.716 1.00 95.06 194 LYS A O 1
ATOM 1525 N N . ILE A 1 195 ? -15.758 3.781 21.481 1.00 94.44 195 ILE A N 1
ATOM 1526 C CA . ILE A 1 195 ? -16.899 2.873 21.393 1.00 94.44 195 ILE A CA 1
ATOM 1527 C C . ILE A 1 195 ? -17.402 2.574 22.808 1.00 94.44 195 ILE A C 1
ATOM 1529 O O . ILE A 1 195 ? -16.692 2.003 23.632 1.00 94.44 195 ILE A O 1
ATOM 1533 N N . THR A 1 196 ? -18.652 2.941 23.097 1.00 93.94 196 THR A N 1
ATOM 1534 C CA . THR A 1 196 ? -19.323 2.513 24.331 1.00 93.94 196 THR A CA 1
ATOM 1535 C C . THR A 1 196 ? -19.721 1.048 24.204 1.00 93.94 196 THR A C 1
ATOM 1537 O O . THR A 1 196 ? -20.535 0.689 23.354 1.00 93.94 196 THR A O 1
ATOM 1540 N N . LEU A 1 197 ? -19.139 0.201 25.049 1.00 92.00 197 LEU A N 1
ATOM 1541 C CA . LEU A 1 197 ? -19.429 -1.228 25.064 1.00 92.00 197 LEU A CA 1
ATOM 1542 C C . LEU A 1 197 ? -20.724 -1.516 25.841 1.00 92.00 197 LEU A C 1
ATOM 1544 O O . LEU A 1 197 ? -20.980 -0.870 26.862 1.00 92.00 197 LEU A O 1
ATOM 1548 N N . PRO A 1 198 ? -21.540 -2.490 25.398 1.00 90.88 198 PRO A N 1
ATOM 1549 C CA . PRO A 1 198 ? -22.662 -2.969 26.193 1.00 90.88 198 PRO A CA 1
ATOM 1550 C C . PRO A 1 198 ? -22.162 -3.672 27.468 1.00 90.88 198 PRO A C 1
ATOM 1552 O O . PRO A 1 198 ? -21.007 -4.111 27.518 1.00 90.88 198 PRO A O 1
ATOM 1555 N N . PRO A 1 199 ? -23.022 -3.832 28.493 1.00 91.81 199 PRO A N 1
ATOM 1556 C CA . PRO A 1 199 ? -22.695 -4.641 29.658 1.00 91.81 199 PRO A CA 1
ATOM 1557 C C . PRO A 1 199 ? -22.227 -6.041 29.238 1.00 91.81 199 PRO A C 1
ATOM 1559 O O . PRO A 1 199 ? -22.826 -6.643 28.339 1.00 91.81 199 PRO A O 1
ATOM 1562 N N . PRO A 1 200 ? -21.165 -6.575 29.862 1.00 91.81 200 PRO A N 1
ATOM 1563 C CA . PRO A 1 200 ? -20.622 -7.860 29.468 1.00 91.81 200 PRO A CA 1
ATOM 1564 C C . PRO A 1 200 ? -21.644 -8.978 29.740 1.00 91.81 200 PRO A C 1
ATOM 1566 O O . PRO A 1 200 ? -22.258 -9.001 30.808 1.00 91.81 200 PRO A O 1
ATOM 1569 N N . PRO A 1 201 ? -21.810 -9.945 28.819 1.00 91.50 201 PRO A N 1
ATOM 1570 C CA . PRO A 1 201 ? -22.772 -11.035 28.990 1.00 91.50 201 PRO A CA 1
ATOM 1571 C C . PRO A 1 201 ? -22.375 -12.014 30.107 1.00 91.50 201 PRO A C 1
ATOM 1573 O O . PRO A 1 201 ? -23.214 -12.774 30.586 1.00 91.50 201 PRO A O 1
ATOM 1576 N N . LYS A 1 202 ? -21.095 -12.029 30.505 1.00 91.19 202 LYS A N 1
ATOM 1577 C CA . LYS A 1 202 ? -20.537 -12.845 31.591 1.00 91.19 202 LYS A CA 1
ATOM 1578 C C . LYS A 1 202 ? -19.446 -12.063 32.332 1.00 91.19 202 LYS A C 1
ATOM 1580 O O . LYS A 1 202 ? -18.793 -11.222 31.707 1.00 91.19 202 LYS A O 1
ATOM 1585 N N . PRO A 1 203 ? -19.190 -12.361 33.619 1.00 86.94 203 PRO A N 1
ATOM 1586 C CA . PRO A 1 203 ? -18.005 -11.862 34.309 1.00 86.94 203 PRO A CA 1
ATOM 1587 C C . PRO A 1 203 ? -16.737 -12.155 33.494 1.00 86.94 203 PRO A C 1
ATOM 1589 O O . PRO A 1 203 ? -16.610 -13.238 32.924 1.00 86.94 203 PRO A O 1
ATOM 1592 N N . ASN A 1 204 ? -15.818 -11.189 33.426 1.00 84.06 204 ASN A N 1
ATOM 1593 C CA . ASN A 1 204 ? -14.540 -11.281 32.702 1.00 84.06 204 ASN A CA 1
ATOM 1594 C C . ASN A 1 204 ? -14.639 -11.457 31.171 1.00 84.06 204 ASN A C 1
ATOM 1596 O O . ASN A 1 204 ? -13.656 -11.847 30.539 1.00 84.06 204 ASN A O 1
ATOM 1600 N N . ALA A 1 205 ? -15.789 -11.169 30.548 1.00 87.62 205 ALA A N 1
ATOM 1601 C CA . ALA A 1 205 ? -15.891 -11.179 29.089 1.00 87.62 205 ALA A CA 1
ATOM 1602 C C . ALA A 1 205 ? -14.962 -10.123 28.459 1.00 87.62 205 ALA A C 1
ATOM 1604 O O . ALA A 1 205 ? -14.962 -8.962 28.870 1.00 87.62 205 ALA A O 1
ATOM 1605 N N . GLN A 1 206 ? -14.199 -10.523 27.439 1.00 86.12 206 GLN A N 1
ATOM 1606 C CA . GLN A 1 206 ? -13.344 -9.621 26.668 1.00 86.12 206 GLN A CA 1
ATOM 1607 C C . GLN A 1 206 ? -14.092 -9.111 25.440 1.00 86.12 206 GLN A C 1
ATOM 1609 O O . GLN A 1 206 ? -14.703 -9.888 24.703 1.00 86.12 206 GLN A O 1
ATOM 1614 N N . ALA A 1 207 ? -14.044 -7.800 25.221 1.00 89.12 207 ALA A N 1
ATOM 1615 C CA . ALA A 1 207 ? -14.622 -7.193 24.035 1.00 89.12 207 ALA A CA 1
ATOM 1616 C C . ALA A 1 207 ? -13.695 -7.387 22.834 1.00 89.12 207 ALA A C 1
ATOM 1618 O O . ALA A 1 207 ? -12.492 -7.149 22.917 1.00 89.12 207 ALA A O 1
ATOM 1619 N N . ILE A 1 208 ? -14.282 -7.784 21.710 1.00 90.62 208 ILE A N 1
ATOM 1620 C CA . ILE A 1 208 ? -13.598 -7.901 20.426 1.00 90.62 208 ILE A CA 1
ATOM 1621 C C . ILE A 1 208 ? -14.248 -6.895 19.485 1.00 90.62 208 ILE A C 1
ATOM 1623 O O . ILE A 1 208 ? -15.462 -6.925 19.281 1.00 90.62 208 ILE A O 1
ATOM 1627 N N . ILE A 1 209 ? -13.437 -6.005 18.918 1.00 92.94 209 ILE A N 1
ATOM 1628 C CA . ILE A 1 209 ? -13.876 -5.004 17.947 1.00 92.94 209 ILE A CA 1
ATOM 1629 C C . ILE A 1 209 ? -13.265 -5.381 16.602 1.00 92.94 209 ILE A C 1
ATOM 1631 O O . ILE A 1 209 ? -12.051 -5.532 16.484 1.00 92.94 209 ILE A O 1
ATOM 1635 N N . VAL A 1 210 ? -14.115 -5.548 15.591 1.00 93.44 210 VAL A N 1
ATOM 1636 C CA . VAL A 1 210 ? -13.696 -5.920 14.237 1.00 93.44 210 VAL A CA 1
ATOM 1637 C C . VAL A 1 210 ? -13.926 -4.737 13.311 1.00 93.44 210 VAL A C 1
ATOM 1639 O O . VAL A 1 210 ? -15.043 -4.231 13.205 1.00 93.44 210 VAL A O 1
ATOM 1642 N N . PHE A 1 211 ? -12.872 -4.320 12.616 1.00 95.25 211 PHE A N 1
ATOM 1643 C CA . PHE A 1 211 ? -12.928 -3.246 11.634 1.00 95.25 211 PHE A CA 1
ATOM 1644 C C . PHE A 1 211 ? -12.931 -3.825 10.218 1.00 95.25 211 PHE A C 1
ATOM 1646 O O . PHE A 1 211 ? -12.051 -4.600 9.850 1.00 95.25 211 PHE A O 1
ATOM 1653 N N . ASN A 1 212 ? -13.917 -3.433 9.411 1.00 95.69 212 ASN A N 1
ATOM 1654 C CA . ASN A 1 212 ? -13.949 -3.735 7.983 1.00 95.69 212 ASN A CA 1
ATOM 1655 C C . ASN A 1 212 ? -13.500 -2.489 7.199 1.00 95.69 212 ASN A C 1
ATOM 1657 O O . ASN A 1 212 ? -14.260 -1.522 7.164 1.00 95.69 212 ASN A O 1
ATOM 1661 N N . PRO A 1 213 ? -12.307 -2.481 6.574 1.00 95.88 213 PRO A N 1
ATOM 1662 C CA . PRO A 1 213 ? -11.839 -1.330 5.801 1.00 95.88 213 PRO A CA 1
ATOM 1663 C C . PRO A 1 213 ? -12.541 -1.177 4.444 1.00 95.88 213 PRO A C 1
ATOM 1665 O O . PRO A 1 213 ? -12.345 -0.175 3.768 1.00 95.88 213 PRO A O 1
ATOM 1668 N N . LEU A 1 214 ? -13.323 -2.167 4.004 1.00 95.38 214 LEU A N 1
ATOM 1669 C CA . LEU A 1 214 ? -13.962 -2.168 2.690 1.00 95.38 214 LEU A CA 1
ATOM 1670 C C . LEU A 1 214 ? -15.276 -1.382 2.715 1.00 95.38 214 LEU A C 1
ATOM 1672 O O . LEU A 1 214 ? -16.002 -1.376 3.706 1.00 95.38 214 LEU A O 1
ATOM 1676 N N . ASN A 1 215 ? -15.644 -0.799 1.576 1.00 95.44 215 ASN A N 1
ATOM 1677 C CA . ASN A 1 215 ? -16.918 -0.097 1.401 1.00 95.44 215 ASN A CA 1
ATOM 1678 C C . ASN A 1 215 ? -18.097 -1.032 1.055 1.00 95.44 215 ASN A C 1
ATOM 1680 O O . ASN A 1 215 ? -19.134 -0.562 0.588 1.00 95.44 215 ASN A O 1
ATOM 1684 N N . TRP A 1 216 ? -17.958 -2.342 1.277 1.00 96.19 216 TRP A N 1
ATOM 1685 C CA . TRP A 1 216 ? -19.012 -3.343 1.097 1.00 96.19 216 TRP A CA 1
ATOM 1686 C C . TRP A 1 216 ? -19.052 -4.337 2.264 1.00 96.19 216 TRP A C 1
ATOM 1688 O O . TRP A 1 216 ? -18.096 -4.481 3.030 1.00 96.19 216 TRP A O 1
ATOM 1698 N N . GLN A 1 217 ? -20.185 -5.030 2.401 1.00 96.81 217 GLN A N 1
ATOM 1699 C CA . GLN A 1 217 ? -20.365 -6.077 3.406 1.00 96.81 217 GLN A CA 1
ATOM 1700 C C . GLN A 1 217 ? -19.457 -7.274 3.108 1.00 96.81 217 GLN A C 1
ATOM 1702 O O . GLN A 1 217 ? -19.362 -7.724 1.968 1.00 96.81 217 GLN A O 1
ATOM 1707 N N . ARG A 1 218 ? -18.815 -7.808 4.147 1.00 95.00 218 ARG A N 1
ATOM 1708 C CA . ARG A 1 218 ? -17.888 -8.940 4.061 1.00 95.00 218 ARG A CA 1
ATOM 1709 C C . ARG A 1 218 ? -18.309 -10.029 5.041 1.00 95.00 218 ARG A C 1
ATOM 1711 O O . ARG A 1 218 ? -18.740 -9.730 6.151 1.00 95.00 218 ARG A O 1
ATOM 1718 N N . SER A 1 219 ? -18.146 -11.281 4.624 1.00 96.25 219 SER A N 1
ATOM 1719 C CA . SER A 1 219 ? -18.273 -12.466 5.469 1.00 96.25 219 SER A CA 1
ATOM 1720 C C . SER A 1 219 ? -16.987 -13.270 5.342 1.00 96.25 219 SER A C 1
ATOM 1722 O O . SER A 1 219 ? -16.593 -13.623 4.233 1.00 96.25 219 SER A O 1
ATOM 1724 N N . GLU A 1 220 ? -16.297 -13.492 6.458 1.00 94.12 220 GLU A N 1
ATOM 1725 C CA . GLU A 1 220 ? -15.029 -14.215 6.476 1.00 94.12 220 GLU A CA 1
ATOM 1726 C C . GLU A 1 220 ? -14.777 -14.846 7.844 1.00 94.12 220 GLU A C 1
ATOM 1728 O O . GLU A 1 220 ? -15.244 -14.348 8.870 1.00 94.12 220 GLU A O 1
ATOM 1733 N N . VAL A 1 221 ? -14.013 -15.938 7.848 1.00 94.69 221 VAL A N 1
ATOM 1734 C CA . VAL A 1 221 ? -13.500 -16.556 9.069 1.00 94.69 221 VAL A CA 1
ATOM 1735 C C . VAL A 1 221 ? -12.282 -15.766 9.542 1.00 94.69 221 VAL A C 1
ATOM 1737 O O . VAL A 1 221 ? -11.284 -15.687 8.832 1.00 94.69 221 VAL A O 1
ATOM 1740 N N . ILE A 1 222 ? -12.355 -15.209 10.751 1.00 91.50 222 ILE A N 1
ATOM 1741 C CA . ILE A 1 222 ? -11.226 -14.535 11.402 1.00 91.50 222 ILE A CA 1
ATOM 1742 C C . ILE A 1 222 ? -10.646 -15.419 12.509 1.00 91.50 222 ILE A C 1
ATOM 1744 O O . ILE A 1 222 ? -11.386 -16.094 13.226 1.00 91.50 222 ILE A O 1
ATOM 1748 N N . ALA A 1 223 ? -9.323 -15.406 12.656 1.00 91.75 223 ALA A N 1
ATOM 1749 C CA . ALA A 1 223 ? -8.619 -16.072 13.747 1.00 91.75 223 ALA A CA 1
ATOM 1750 C C . ALA A 1 223 ? -8.159 -15.027 14.769 1.00 91.75 223 ALA A C 1
ATOM 1752 O O . ALA A 1 223 ? -7.600 -13.998 14.395 1.00 91.75 223 ALA A O 1
ATOM 1753 N N . ILE A 1 224 ? -8.401 -15.291 16.053 1.00 88.19 224 ILE A N 1
ATOM 1754 C CA . ILE A 1 224 ? -8.035 -14.395 17.153 1.00 88.19 224 ILE A CA 1
ATOM 1755 C C . ILE A 1 224 ? -7.297 -15.219 18.201 1.00 88.19 224 ILE A C 1
ATOM 1757 O O . ILE A 1 224 ? -7.815 -16.228 18.681 1.00 88.19 224 ILE A O 1
ATOM 1761 N N . SER A 1 225 ? -6.094 -14.783 18.562 1.00 84.94 225 SER A N 1
ATOM 1762 C CA . SER A 1 225 ? -5.341 -15.370 19.669 1.00 84.94 225 SER A CA 1
ATOM 1763 C C . SER A 1 225 ? -5.886 -14.830 20.988 1.00 84.94 225 SER A C 1
ATOM 1765 O O . SER A 1 225 ? -5.820 -13.629 21.239 1.00 84.94 225 SER A O 1
ATOM 1767 N N . LEU A 1 226 ? -6.427 -15.708 21.832 1.00 79.38 226 LEU A N 1
ATOM 1768 C CA . LEU A 1 226 ? -6.875 -15.333 23.173 1.00 79.38 226 LEU A CA 1
ATOM 1769 C C . LEU A 1 226 ? -5.693 -15.375 24.158 1.00 79.38 226 LEU A C 1
ATOM 1771 O O . LEU A 1 226 ? -4.864 -16.284 24.068 1.00 79.38 226 LEU A O 1
ATOM 1775 N N . PRO A 1 227 ? -5.598 -14.429 25.110 1.00 68.00 227 PRO A N 1
ATOM 1776 C CA . PRO A 1 227 ? -4.558 -14.464 26.130 1.00 68.00 227 PRO A CA 1
ATOM 1777 C C . PRO A 1 227 ? -4.683 -15.724 27.003 1.00 68.00 227 PRO A C 1
ATOM 1779 O O . PRO A 1 227 ? -5.778 -16.135 27.385 1.00 68.00 227 PRO A O 1
ATOM 1782 N N . VAL A 1 228 ? -3.538 -16.328 27.341 1.00 63.12 228 VAL A N 1
ATOM 1783 C CA . VAL A 1 228 ? -3.427 -17.633 28.031 1.00 63.12 228 VAL A CA 1
ATOM 1784 C C . VAL A 1 228 ? -4.143 -17.659 29.393 1.00 63.12 228 VAL A C 1
ATOM 1786 O O . VAL A 1 228 ? -4.595 -18.710 29.838 1.00 63.12 228 VAL A O 1
ATOM 1789 N N . SER A 1 229 ? -4.329 -16.502 30.035 1.00 59.03 229 SER A N 1
ATOM 1790 C CA . SER A 1 229 ? -5.001 -16.368 31.335 1.00 59.03 229 SER A CA 1
ATOM 1791 C C . SER A 1 229 ? -6.499 -16.703 31.330 1.00 59.03 229 SER A C 1
ATOM 1793 O O . SER A 1 229 ? -7.085 -16.833 32.401 1.00 59.03 229 SER A O 1
ATOM 1795 N N . VAL A 1 230 ? -7.126 -16.868 30.160 1.00 54.41 230 VAL A N 1
ATOM 1796 C CA . VAL A 1 230 ? -8.554 -17.221 30.033 1.00 54.41 230 VAL A CA 1
ATOM 1797 C C . VAL A 1 230 ? -8.823 -18.702 30.364 1.00 54.41 230 VAL A C 1
ATOM 1799 O O . VAL A 1 230 ? -9.974 -19.078 30.571 1.00 54.41 230 VAL A O 1
ATOM 1802 N N . PHE A 1 231 ? -7.779 -19.536 30.464 1.00 50.50 231 PHE A N 1
ATOM 1803 C CA . PHE A 1 231 ? -7.892 -20.985 30.689 1.00 50.50 231 PHE A CA 1
ATOM 1804 C C . PHE A 1 231 ? -7.320 -21.481 32.027 1.00 50.50 231 PHE A C 1
ATOM 1806 O O . PHE A 1 231 ? -7.158 -22.690 32.196 1.00 50.50 231 PHE A O 1
ATOM 1813 N N . SER A 1 232 ? -7.017 -20.596 32.983 1.00 41.72 232 SER A N 1
ATOM 1814 C CA . SER A 1 232 ? -6.701 -21.059 34.341 1.00 41.72 232 SER A CA 1
ATOM 1815 C C . SER A 1 232 ? -7.978 -21.607 35.005 1.00 41.72 232 SER A C 1
ATOM 1817 O O . SER A 1 232 ? -8.971 -20.876 35.027 1.00 41.72 232 SER A O 1
ATOM 1819 N N . PRO A 1 233 ? -7.974 -22.871 35.478 1.00 45.09 233 PRO A N 1
ATOM 1820 C CA . PRO A 1 233 ? -9.150 -23.552 36.027 1.00 45.09 233 PRO A CA 1
ATOM 1821 C C . PRO A 1 233 ? -9.671 -22.937 37.330 1.00 45.09 233 PRO A C 1
ATOM 1823 O O . PRO A 1 233 ? -8.864 -22.333 38.076 1.00 45.09 233 PRO A O 1
#